Protein AF-A0A9Y2IP89-F1 (afdb_monomer_lite)

Secondary structure (DSSP, 8-state):
-----PPPHHHHHHHHTT-HHHHHH--EEEEEEE---HHHHHTT-TTTTEEEEEEEETTTTEEEEESTTSTTEEEEEEPPPTT-SS-EEEEEESPSS---S--------HHHHHHHHHHHHHHHHHHSTTGGGGSTT-EEEEE---SSS--EEEEEE--TTS--S-SEEEEEE-TT--EEEEEE--GGGTT--EEEEEEEEEEETTEEEEEEEEEEEEETTEE-SSS----HHHHHHHHHHHHTS-----PPPHHHHHHHHHHTT--HHHHHHHHHHHHHHHTTTT-----HHHHHHSSPPPPHHHHHHHTGGGGSS--TT-----

Radius of gyration: 22.23 Å; chains: 1; bounding box: 66×44×72 Å

Organism: NCBI:txid715471

Structure (mmCIF, N/CA/C/O backbone):
data_AF-A0A9Y2IP89-F1
#
_entry.id   AF-A0A9Y2IP89-F1
#
loop_
_atom_site.group_PDB
_atom_site.id
_atom_site.type_symbol
_atom_site.label_atom_id
_atom_site.label_alt_id
_atom_site.label_comp_id
_atom_site.label_asym_id
_atom_site.label_entity_id
_atom_site.label_seq_id
_atom_site.pdbx_PDB_ins_code
_atom_site.Cartn_x
_atom_site.Cartn_y
_atom_site.Cartn_z
_atom_site.occupancy
_atom_site.B_iso_or_equiv
_atom_site.auth_seq_id
_atom_site.auth_comp_id
_atom_site.auth_asym_id
_atom_site.auth_atom_id
_atom_site.pdbx_PDB_model_num
ATOM 1 N N . MET A 1 1 ? -34.567 0.908 -22.901 1.00 32.06 1 MET A N 1
ATOM 2 C CA . MET A 1 1 ? -33.136 1.098 -23.205 1.00 32.06 1 MET A CA 1
ATOM 3 C C . MET A 1 1 ? -32.461 1.404 -21.882 1.00 32.06 1 MET A C 1
ATOM 5 O O . MET A 1 1 ? -32.680 2.481 -21.352 1.00 32.06 1 MET A O 1
ATOM 9 N N . ASN A 1 2 ? -31.820 0.395 -21.285 1.00 34.00 2 ASN A N 1
ATOM 10 C CA . ASN A 1 2 ? -31.090 0.523 -20.023 1.00 34.00 2 ASN A CA 1
ATOM 11 C C . ASN A 1 2 ? -29.740 1.154 -20.347 1.00 34.00 2 ASN A C 1
ATOM 13 O O . ASN A 1 2 ? -28.906 0.510 -20.981 1.00 34.00 2 ASN A O 1
ATOM 17 N N . ASP A 1 3 ? -29.569 2.408 -19.955 1.00 35.56 3 ASP A N 1
ATOM 18 C CA . ASP A 1 3 ? -28.278 3.076 -19.973 1.00 35.56 3 ASP A CA 1
ATOM 19 C C . ASP A 1 3 ? -27.415 2.403 -18.897 1.00 35.56 3 ASP A C 1
ATOM 21 O O . ASP A 1 3 ? -27.771 2.392 -17.715 1.00 35.56 3 ASP A O 1
ATOM 25 N N . GLY A 1 4 ? -26.366 1.699 -19.321 1.00 37.66 4 GLY A N 1
ATOM 26 C CA . GLY A 1 4 ? -25.511 0.918 -18.437 1.00 37.66 4 GLY A CA 1
ATOM 27 C C . GLY A 1 4 ? -24.802 1.839 -17.454 1.00 37.66 4 GLY A C 1
ATOM 28 O O . GLY A 1 4 ? -23.822 2.485 -17.818 1.00 37.66 4 GLY A O 1
ATOM 29 N N . GLN A 1 5 ? -25.280 1.896 -16.207 1.00 41.81 5 GLN A N 1
ATOM 30 C CA . GLN A 1 5 ? -24.538 2.513 -15.111 1.00 41.81 5 GLN A CA 1
ATOM 31 C C . GLN A 1 5 ? -23.153 1.864 -15.060 1.00 41.81 5 GLN A C 1
ATOM 33 O O . GLN A 1 5 ? -23.020 0.697 -14.695 1.00 41.81 5 GLN A O 1
ATOM 38 N N . ARG A 1 6 ? -22.116 2.618 -15.440 1.00 50.56 6 ARG A N 1
ATOM 39 C CA . ARG A 1 6 ? -20.735 2.277 -15.099 1.00 50.56 6 ARG A CA 1
ATOM 40 C C . ARG A 1 6 ? -20.692 2.032 -13.592 1.00 50.56 6 ARG A C 1
ATOM 42 O O . ARG A 1 6 ? -20.974 2.946 -12.821 1.00 50.56 6 ARG A O 1
ATOM 49 N N . THR A 1 7 ? -20.351 0.814 -13.188 1.00 66.00 7 THR A N 1
ATOM 50 C CA . THR A 1 7 ? -20.042 0.482 -11.796 1.00 66.00 7 THR A CA 1
ATOM 51 C C . THR A 1 7 ? -18.984 1.468 -11.292 1.00 66.00 7 THR A C 1
ATOM 53 O O . THR A 1 7 ? -17.916 1.604 -11.904 1.00 66.00 7 THR A O 1
ATOM 56 N N . GLY A 1 8 ? -19.297 2.214 -10.227 1.00 89.62 8 GLY A N 1
ATOM 57 C CA . GLY A 1 8 ? -18.385 3.217 -9.672 1.00 89.62 8 GLY A CA 1
ATOM 58 C C . GLY A 1 8 ? -17.068 2.574 -9.231 1.00 89.62 8 GLY A C 1
ATOM 59 O O . GLY A 1 8 ? -17.043 1.392 -8.883 1.00 89.62 8 GLY A O 1
ATOM 60 N N . LEU A 1 9 ? -15.956 3.320 -9.241 1.00 94.38 9 LEU A N 1
ATOM 61 C CA . LEU A 1 9 ? -14.641 2.758 -8.897 1.00 94.38 9 LEU A CA 1
ATOM 62 C C . LEU A 1 9 ? -14.627 2.040 -7.541 1.00 94.38 9 LEU A C 1
ATOM 64 O O . LEU A 1 9 ? -14.033 0.973 -7.420 1.00 94.38 9 LEU A O 1
ATOM 68 N N . LEU A 1 10 ? -15.302 2.591 -6.528 1.00 95.75 10 LEU A N 1
ATOM 69 C CA . LEU A 1 10 ? -15.382 1.956 -5.213 1.00 95.75 10 LEU A CA 1
ATOM 70 C C . LEU A 1 10 ? -16.065 0.579 -5.270 1.00 95.75 10 LEU A C 1
ATOM 72 O O . LEU A 1 10 ? -15.596 -0.349 -4.613 1.00 95.75 10 LEU A O 1
ATOM 76 N N . ASP A 1 11 ? -17.127 0.433 -6.061 1.00 95.56 11 ASP A N 1
ATOM 77 C CA . ASP A 1 11 ? -17.844 -0.836 -6.209 1.00 95.56 11 ASP A CA 1
ATOM 78 C C . ASP A 1 11 ? -16.966 -1.878 -6.916 1.00 95.56 11 ASP A C 1
ATOM 80 O O . ASP A 1 11 ? -16.809 -2.985 -6.400 1.00 95.56 11 ASP A O 1
ATOM 84 N N . LEU A 1 12 ? -16.280 -1.491 -8.002 1.00 95.56 12 LEU A N 1
ATOM 85 C CA . LEU A 1 12 ? -15.297 -2.346 -8.683 1.00 95.56 12 LEU A CA 1
ATOM 86 C C . LEU A 1 12 ? -14.205 -2.830 -7.716 1.00 95.56 12 LEU A C 1
ATOM 88 O O . LEU A 1 12 ? -13.860 -4.013 -7.673 1.00 95.56 12 LEU A O 1
ATOM 92 N N . VAL A 1 13 ? -13.651 -1.912 -6.923 1.00 96.69 13 VAL A N 1
ATOM 93 C CA . VAL A 1 13 ? -12.596 -2.215 -5.950 1.00 96.69 13 VAL A CA 1
ATOM 94 C C . VAL A 1 13 ? -13.114 -3.160 -4.863 1.00 96.69 13 VAL A C 1
ATOM 96 O O . VAL A 1 13 ? -12.426 -4.122 -4.512 1.00 96.69 13 VAL A O 1
ATOM 99 N N . LEU A 1 14 ? -14.323 -2.929 -4.341 1.00 96.88 14 LEU A N 1
ATOM 100 C CA . LEU A 1 14 ? -14.949 -3.795 -3.340 1.00 96.88 14 LEU A CA 1
ATOM 101 C C . LEU A 1 14 ? -15.174 -5.207 -3.876 1.00 96.88 14 LEU A C 1
ATOM 103 O O . LEU A 1 14 ? -14.829 -6.163 -3.183 1.00 96.88 14 LEU A O 1
ATOM 107 N N . GLU A 1 15 ? -15.727 -5.343 -5.082 1.00 96.88 15 GLU A N 1
ATOM 108 C CA . GLU A 1 15 ? -15.957 -6.632 -5.746 1.00 96.88 15 GLU A CA 1
ATOM 109 C C . GLU A 1 15 ? -14.649 -7.402 -5.937 1.00 96.88 15 GLU A C 1
ATOM 111 O O . GLU A 1 15 ? -14.534 -8.549 -5.499 1.00 96.88 15 GLU A O 1
ATOM 116 N N . THR A 1 16 ? -13.627 -6.732 -6.473 1.00 96.75 16 THR A N 1
ATOM 117 C CA . THR A 1 16 ? -12.284 -7.293 -6.691 1.00 96.75 16 THR A CA 1
ATOM 118 C C . THR A 1 16 ? -11.664 -7.826 -5.398 1.00 96.75 16 THR A C 1
ATOM 120 O O . THR A 1 16 ? -11.009 -8.868 -5.390 1.00 96.75 16 THR A O 1
ATOM 123 N N . HIS A 1 17 ? -11.900 -7.145 -4.274 1.00 97.25 17 HIS A N 1
ATOM 124 C CA . HIS A 1 17 ? -11.344 -7.511 -2.970 1.00 97.25 17 HIS A CA 1
ATOM 125 C C . HIS A 1 17 ? -12.261 -8.423 -2.138 1.00 97.25 17 HIS A C 1
ATOM 127 O O . HIS A 1 17 ? -12.117 -8.495 -0.915 1.00 97.25 17 HIS A O 1
ATOM 133 N N . GLY A 1 18 ? -13.183 -9.142 -2.783 1.00 95.56 18 GLY A N 1
ATOM 134 C CA . GLY A 1 18 ? -14.005 -10.188 -2.164 1.00 95.56 18 GLY A CA 1
ATOM 135 C C . GLY A 1 18 ? -15.449 -9.789 -1.851 1.00 95.56 18 GLY A C 1
ATOM 136 O O . GLY A 1 18 ? -16.214 -10.622 -1.359 1.00 95.56 18 GLY A O 1
ATOM 137 N N . GLY A 1 19 ? -15.835 -8.549 -2.151 1.00 96.12 19 GLY A N 1
ATOM 138 C CA . GLY A 1 19 ? -17.199 -8.041 -2.042 1.00 96.12 19 GLY A CA 1
ATOM 139 C C . GLY A 1 19 ? -17.612 -7.621 -0.628 1.00 96.12 19 GLY A C 1
ATOM 140 O O . GLY A 1 19 ? -17.137 -8.133 0.391 1.00 96.12 19 GLY A O 1
ATOM 141 N N . ARG A 1 20 ? -18.562 -6.682 -0.555 1.00 94.12 20 ARG A N 1
ATOM 142 C CA . ARG A 1 20 ? -19.029 -6.083 0.709 1.00 94.12 20 ARG A CA 1
ATOM 143 C C . ARG A 1 20 ? -19.634 -7.101 1.677 1.00 94.12 20 ARG A C 1
ATOM 145 O O . ARG A 1 20 ? -19.427 -7.006 2.884 1.00 94.12 20 ARG A O 1
ATOM 152 N N . GLU A 1 21 ? -20.369 -8.078 1.151 1.00 94.56 21 GLU A N 1
ATOM 153 C CA . GLU A 1 21 ? -21.025 -9.112 1.954 1.00 94.56 21 GLU A CA 1
ATOM 154 C C . GLU A 1 21 ? -20.017 -10.025 2.663 1.00 94.56 21 GLU A C 1
ATOM 156 O O . GLU A 1 21 ? -20.209 -10.400 3.819 1.00 94.56 21 GLU A O 1
ATOM 161 N N . ARG A 1 22 ? -18.909 -10.372 2.002 1.00 96.00 22 ARG A N 1
ATOM 162 C CA . ARG A 1 22 ? -17.865 -11.183 2.632 1.00 96.00 22 ARG A CA 1
ATOM 163 C C . ARG A 1 22 ? -17.177 -10.391 3.733 1.00 96.00 22 ARG A C 1
ATOM 165 O O . ARG A 1 22 ? -17.051 -10.892 4.848 1.00 96.00 22 ARG A O 1
ATOM 172 N N . TRP A 1 23 ? -16.802 -9.145 3.450 1.00 96.25 23 TRP A N 1
ATOM 173 C CA . TRP A 1 23 ? -16.187 -8.260 4.436 1.00 96.25 23 TRP A CA 1
ATOM 174 C C . TRP A 1 23 ? -17.060 -8.034 5.675 1.00 96.25 23 TRP A C 1
ATOM 176 O O . TRP A 1 23 ? -16.533 -8.027 6.786 1.00 96.25 23 TRP A O 1
ATOM 186 N N . SER A 1 24 ? -18.384 -7.923 5.523 1.00 94.00 24 SER A N 1
ATOM 187 C CA . SER A 1 24 ? -19.297 -7.736 6.662 1.00 94.00 24 SER A CA 1
ATOM 188 C C . SER A 1 24 ? -19.379 -8.953 7.597 1.00 94.00 24 SER A C 1
ATOM 190 O O . SER A 1 24 ? -19.780 -8.815 8.751 1.00 94.00 24 SER A O 1
ATOM 192 N N . ARG A 1 25 ? -18.983 -10.142 7.123 1.00 95.56 25 ARG A N 1
ATOM 193 C CA . ARG A 1 25 ? -18.951 -11.391 7.904 1.00 95.56 25 ARG A CA 1
ATOM 194 C C . ARG A 1 25 ? -17.585 -11.660 8.545 1.00 95.56 25 ARG A C 1
ATOM 196 O O . ARG A 1 25 ? -17.489 -12.479 9.463 1.00 95.56 25 ARG A O 1
ATOM 203 N N . VAL A 1 26 ? -16.524 -11.012 8.066 1.00 96.62 26 VAL A N 1
ATOM 204 C CA . VAL A 1 26 ? -15.151 -11.239 8.535 1.00 96.62 26 VAL A CA 1
ATOM 205 C C . VAL A 1 26 ? -14.928 -10.476 9.831 1.00 96.62 26 VAL A C 1
ATOM 207 O O . VAL A 1 26 ? -14.982 -9.256 9.871 1.00 96.62 26 VAL A O 1
ATOM 210 N N . ARG A 1 27 ? -14.631 -11.203 10.911 1.00 96.38 27 ARG A N 1
ATOM 211 C CA . ARG A 1 27 ? -14.397 -10.594 12.230 1.00 96.38 27 ARG A CA 1
ATOM 212 C C . ARG A 1 27 ? -12.968 -10.104 12.405 1.00 96.38 27 ARG A C 1
ATOM 214 O O . ARG A 1 27 ? -12.756 -9.024 12.954 1.00 96.38 27 ARG A O 1
ATOM 221 N N . THR A 1 28 ? -12.000 -10.907 11.975 1.00 97.06 28 THR A N 1
ATOM 222 C CA . THR A 1 28 ? -10.576 -10.639 12.170 1.00 97.06 28 THR A CA 1
ATOM 223 C C . THR A 1 28 ? -9.758 -11.035 10.951 1.00 97.06 28 THR A C 1
ATOM 225 O O . THR A 1 28 ? -10.094 -11.989 10.251 1.00 97.06 28 THR A O 1
ATOM 228 N N . VAL A 1 29 ? -8.657 -10.318 10.733 1.00 96.94 29 VAL A N 1
ATOM 229 C CA . VAL A 1 29 ? -7.614 -10.678 9.763 1.00 96.94 29 VAL A CA 1
ATOM 230 C C . VAL A 1 29 ? -6.318 -10.898 10.534 1.00 96.94 29 VAL A C 1
ATOM 232 O O . VAL A 1 29 ? -5.976 -10.110 11.418 1.00 96.94 29 VAL A O 1
ATOM 235 N N . ARG A 1 30 ? -5.619 -11.994 10.229 1.00 95.94 30 ARG A N 1
ATOM 236 C CA . ARG A 1 30 ? -4.323 -12.342 10.819 1.00 95.94 30 ARG A CA 1
ATOM 237 C C . ARG A 1 30 ? -3.253 -12.262 9.748 1.00 95.94 30 ARG A C 1
ATOM 239 O O . ARG A 1 30 ? -3.474 -12.751 8.644 1.00 95.94 30 ARG A O 1
ATOM 246 N N . ALA A 1 31 ? -2.120 -11.669 10.087 1.00 94.00 31 ALA A N 1
ATOM 247 C CA . ALA A 1 31 ? -0.997 -11.521 9.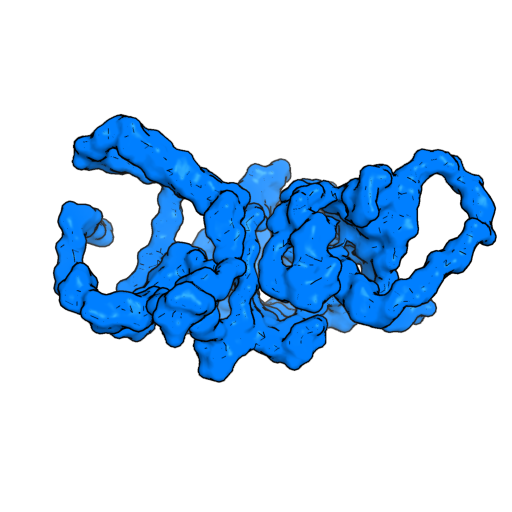179 1.00 94.00 31 ALA A CA 1
ATOM 248 C C . ALA A 1 31 ? 0.321 -11.703 9.931 1.00 94.00 31 ALA A C 1
ATOM 250 O O . ALA A 1 31 ? 0.426 -11.335 11.103 1.00 94.00 31 ALA A O 1
ATOM 251 N N . HIS A 1 32 ? 1.314 -12.230 9.223 1.00 92.25 32 HIS A N 1
ATOM 252 C CA . HIS A 1 32 ? 2.704 -12.197 9.649 1.00 92.25 32 HIS A CA 1
ATOM 253 C C . HIS A 1 32 ? 3.378 -10.988 8.998 1.00 92.25 32 HIS A C 1
ATOM 255 O O . HIS A 1 32 ? 3.305 -10.820 7.781 1.00 92.25 32 HIS A O 1
ATOM 261 N N . LEU A 1 33 ? 3.982 -10.119 9.803 1.00 89.00 33 LEU A N 1
ATOM 262 C CA . LEU A 1 33 ? 4.528 -8.844 9.357 1.00 89.00 33 LEU A CA 1
ATOM 263 C C . LEU A 1 33 ? 6.051 -8.846 9.410 1.00 89.00 33 LEU A C 1
ATOM 265 O O . LEU A 1 33 ? 6.643 -9.053 10.470 1.00 89.00 33 LEU A O 1
ATOM 269 N N . HIS A 1 34 ? 6.659 -8.469 8.290 1.00 87.19 34 HIS A N 1
ATOM 270 C CA . HIS A 1 34 ? 8.047 -8.040 8.224 1.00 87.19 34 HIS A CA 1
ATOM 271 C C . HIS A 1 34 ? 8.098 -6.582 7.750 1.00 87.19 34 HIS A C 1
ATOM 273 O O . HIS A 1 34 ? 7.874 -6.285 6.579 1.00 87.19 34 HIS A O 1
ATOM 279 N N . MET A 1 35 ? 8.336 -5.655 8.678 1.00 83.19 35 MET A N 1
ATOM 280 C CA . MET A 1 35 ? 8.372 -4.217 8.416 1.00 83.19 35 MET A CA 1
ATOM 281 C C . MET A 1 35 ? 9.720 -3.644 8.839 1.00 83.19 35 MET A C 1
ATOM 283 O O . MET A 1 35 ? 10.091 -3.690 10.012 1.00 83.19 35 MET A O 1
ATOM 287 N N . VAL A 1 36 ? 10.426 -3.074 7.866 1.00 78.94 36 VAL A N 1
ATOM 288 C CA . VAL A 1 36 ? 11.769 -2.504 8.012 1.00 78.94 36 VAL A CA 1
ATOM 289 C C . VAL A 1 36 ? 11.861 -1.175 7.262 1.00 78.94 36 VAL A C 1
ATOM 291 O O . VAL A 1 36 ? 10.955 -0.807 6.515 1.00 78.94 36 VAL A O 1
ATOM 294 N N . GLY A 1 37 ? 12.943 -0.429 7.476 1.00 74.81 37 GLY A N 1
ATOM 295 C CA . GLY A 1 37 ? 13.245 0.776 6.707 1.00 74.81 37 GLY A CA 1
ATOM 296 C C . GLY A 1 37 ? 13.867 1.893 7.545 1.00 74.81 37 GLY A C 1
ATOM 297 O O . GLY A 1 37 ? 13.763 1.882 8.776 1.00 74.81 37 GLY A O 1
ATOM 298 N N . PRO A 1 38 ? 14.467 2.897 6.885 1.00 71.50 38 PRO A N 1
ATOM 299 C CA . PRO A 1 38 ? 15.259 3.937 7.541 1.00 71.50 38 PRO A CA 1
ATOM 300 C C . PRO A 1 38 ? 14.451 4.764 8.549 1.00 71.50 38 PRO A C 1
ATOM 302 O O . PRO A 1 38 ? 14.998 5.209 9.556 1.00 71.50 38 PRO A O 1
ATOM 305 N N . THR A 1 39 ? 13.140 4.926 8.339 1.00 73.12 39 THR A N 1
ATOM 306 C CA . THR A 1 39 ? 12.245 5.573 9.310 1.00 73.12 39 THR A CA 1
ATOM 307 C C . THR A 1 39 ? 12.222 4.826 10.645 1.00 73.12 39 THR A C 1
ATOM 309 O O . THR A 1 39 ? 12.284 5.451 11.700 1.00 73.12 39 THR A O 1
ATOM 312 N N . TRP A 1 40 ? 12.183 3.492 10.631 1.00 72.75 40 TRP A N 1
ATOM 313 C CA . TRP A 1 40 ? 12.173 2.679 11.851 1.00 72.75 40 TRP A CA 1
ATOM 314 C C . TRP A 1 40 ? 13.552 2.624 12.507 1.00 72.75 40 TRP A C 1
ATOM 316 O O . TRP A 1 40 ? 13.634 2.683 13.736 1.00 72.75 40 TRP A O 1
ATOM 326 N N . THR A 1 41 ? 14.623 2.596 11.710 1.00 72.94 41 THR A N 1
ATOM 327 C CA . THR A 1 41 ? 16.006 2.717 12.197 1.00 72.94 41 THR A CA 1
ATOM 328 C C . THR A 1 41 ? 16.223 4.054 12.906 1.00 72.94 41 THR A C 1
ATOM 330 O O . THR A 1 41 ? 16.672 4.070 14.051 1.00 72.94 41 THR A O 1
ATOM 333 N N . GLY A 1 42 ? 15.800 5.171 12.303 1.00 64.94 42 GLY A N 1
ATOM 334 C CA . GLY A 1 42 ? 15.888 6.506 12.908 1.00 64.94 42 GLY A CA 1
ATOM 335 C C . GLY A 1 42 ? 15.072 6.661 14.198 1.00 64.94 42 GLY A C 1
ATOM 336 O O . GLY A 1 42 ? 15.444 7.429 15.081 1.00 64.94 42 GLY A O 1
ATOM 337 N N . LEU A 1 43 ? 13.992 5.886 14.351 1.00 68.00 43 LEU A N 1
ATOM 338 C CA . LEU A 1 43 ? 13.180 5.830 15.573 1.00 68.00 43 LEU A CA 1
ATOM 339 C C . LEU A 1 43 ? 13.710 4.821 16.613 1.00 68.00 43 LEU A C 1
ATOM 341 O O . LEU A 1 43 ? 13.093 4.655 17.669 1.00 68.00 43 LEU A O 1
ATOM 345 N N . GLY A 1 44 ? 14.820 4.129 16.332 1.00 67.69 44 GLY A N 1
ATOM 346 C CA . GLY A 1 44 ? 15.398 3.104 17.207 1.00 67.69 44 GLY A CA 1
ATOM 347 C C . GLY A 1 44 ? 14.504 1.869 17.372 1.00 67.69 44 GLY A C 1
ATOM 348 O O . GLY A 1 44 ? 14.474 1.270 18.445 1.00 67.69 44 GLY A O 1
ATOM 349 N N . GLN A 1 45 ? 13.711 1.529 16.351 1.00 70.88 45 GLN A N 1
ATOM 350 C CA . GLN A 1 45 ? 12.732 0.428 16.340 1.00 70.88 45 GLN A CA 1
ATOM 351 C C . GLN A 1 45 ? 12.988 -0.579 15.206 1.00 70.88 45 GLN A C 1
ATOM 353 O O . GLN A 1 45 ? 12.092 -1.329 14.830 1.00 70.88 45 GLN A O 1
ATOM 358 N N . GLU A 1 46 ? 14.206 -0.610 14.668 1.00 66.38 46 GLU A N 1
ATOM 359 C CA . GLU A 1 46 ? 14.591 -1.392 13.483 1.00 66.38 46 GLU A CA 1
ATOM 360 C C . GLU A 1 46 ? 14.220 -2.882 13.558 1.00 66.38 46 GLU A C 1
ATOM 362 O O . GLU A 1 46 ? 13.807 -3.467 12.564 1.00 66.38 46 GLU A O 1
ATOM 367 N N . LYS A 1 47 ? 14.304 -3.491 14.747 1.00 74.56 47 LYS A N 1
ATOM 368 C CA . LYS A 1 47 ? 14.000 -4.919 14.957 1.00 74.56 47 LYS A CA 1
ATOM 369 C C . LYS A 1 47 ? 12.607 -5.181 15.523 1.00 74.56 47 LYS A C 1
ATOM 371 O O . LYS A 1 47 ? 12.225 -6.330 15.704 1.00 74.56 47 LYS A O 1
ATOM 376 N N . THR A 1 48 ? 11.850 -4.133 15.837 1.00 74.06 48 THR A N 1
ATOM 377 C CA . THR A 1 48 ? 10.578 -4.257 16.560 1.00 74.06 48 THR A CA 1
ATOM 378 C C . THR A 1 48 ? 9.491 -4.940 15.726 1.00 74.06 48 THR A C 1
ATOM 380 O O . THR A 1 48 ? 8.627 -5.605 16.291 1.00 74.06 48 THR A O 1
ATOM 383 N N . PHE A 1 49 ? 9.528 -4.777 14.401 1.00 77.12 49 PHE A N 1
ATOM 384 C CA . PHE A 1 49 ? 8.522 -5.305 13.473 1.00 77.12 49 PHE A CA 1
ATOM 385 C C . PHE A 1 49 ? 9.127 -6.232 12.402 1.00 77.12 49 PHE A C 1
ATOM 387 O O . PHE A 1 49 ? 8.478 -6.523 11.399 1.00 77.12 49 PHE A O 1
ATOM 394 N N . ALA A 1 50 ? 10.356 -6.712 12.610 1.00 74.69 50 ALA A N 1
ATOM 395 C CA . ALA A 1 50 ? 11.070 -7.600 11.693 1.00 74.69 50 ALA A CA 1
ATOM 396 C C . ALA A 1 50 ? 10.681 -9.079 11.919 1.00 74.69 50 ALA A C 1
ATOM 398 O O . ALA A 1 50 ? 11.532 -9.905 12.239 1.00 74.69 50 ALA A O 1
ATOM 399 N N . GLY A 1 51 ? 9.384 -9.393 11.807 1.00 81.00 51 GLY A N 1
ATOM 400 C CA . GLY A 1 51 ? 8.830 -10.734 12.046 1.00 81.00 51 GLY A CA 1
ATOM 401 C C . GLY A 1 51 ? 7.912 -10.779 13.265 1.00 81.00 51 GLY A C 1
ATOM 402 O O . GLY A 1 51 ? 8.270 -11.330 14.303 1.00 81.00 51 GLY A O 1
ATOM 403 N N . VAL A 1 52 ? 6.731 -10.169 13.154 1.00 85.38 52 VAL A N 1
ATOM 404 C CA . VAL A 1 52 ? 5.726 -10.126 14.225 1.00 85.38 52 VAL A CA 1
ATOM 405 C C . VAL A 1 52 ? 4.366 -10.573 13.704 1.00 85.38 52 VAL A C 1
ATOM 407 O O . VAL A 1 52 ? 3.923 -10.135 12.644 1.00 85.38 52 VAL A O 1
ATOM 410 N N . ASP A 1 53 ? 3.670 -11.413 14.463 1.00 90.50 53 ASP A N 1
ATOM 411 C CA . ASP A 1 53 ? 2.290 -11.765 14.142 1.00 90.50 53 ASP A CA 1
ATOM 412 C C . ASP A 1 53 ? 1.340 -10.679 14.625 1.00 90.50 53 ASP A C 1
ATOM 414 O O . ASP A 1 53 ? 1.450 -10.176 15.748 1.00 90.50 53 ASP A O 1
ATOM 418 N N . LEU A 1 54 ? 0.356 -10.339 13.801 1.00 93.12 54 LEU A N 1
ATOM 419 C CA . LEU A 1 54 ? -0.672 -9.385 14.177 1.00 93.12 54 LEU A CA 1
ATOM 420 C C . LEU A 1 54 ? -2.073 -9.847 13.798 1.00 93.12 54 LEU A C 1
ATOM 422 O O . LEU A 1 54 ? -2.294 -10.583 12.840 1.00 93.12 54 LEU A O 1
ATOM 426 N N . THR A 1 55 ? -3.041 -9.402 14.591 1.00 95.94 55 THR A N 1
ATOM 427 C CA . THR A 1 55 ? -4.470 -9.589 14.351 1.00 95.94 55 THR A CA 1
ATOM 428 C C . THR A 1 55 ? -5.155 -8.233 14.353 1.00 95.94 55 THR A C 1
ATOM 430 O O . THR A 1 55 ? -5.002 -7.475 15.311 1.00 95.94 55 THR A O 1
ATOM 433 N N . VAL A 1 56 ? -5.933 -7.939 13.315 1.00 96.44 56 VAL A N 1
ATOM 434 C CA . VAL A 1 56 ? -6.805 -6.759 13.262 1.00 96.44 56 VAL A CA 1
ATOM 435 C C . VAL A 1 56 ? -8.262 -7.177 13.410 1.00 96.44 56 VAL A C 1
ATOM 437 O O . VAL A 1 56 ? -8.670 -8.202 12.863 1.00 96.44 56 VAL A O 1
ATOM 440 N N . ASP A 1 57 ? -9.047 -6.385 14.138 1.00 96.31 57 ASP A N 1
ATOM 441 C CA . ASP A 1 57 ? -10.503 -6.539 14.188 1.00 96.31 57 ASP A CA 1
ATOM 442 C C . ASP A 1 57 ? -11.117 -5.726 13.036 1.00 96.31 57 ASP A C 1
ATOM 444 O O . ASP A 1 57 ? -10.885 -4.527 12.934 1.00 96.31 57 ASP A O 1
ATOM 448 N N . VAL A 1 58 ? -11.910 -6.331 12.151 1.00 95.44 58 VAL A N 1
ATOM 449 C CA . VAL A 1 58 ? -12.386 -5.635 10.932 1.00 95.44 58 VAL A CA 1
ATOM 450 C C . VAL A 1 58 ? -13.395 -4.530 11.255 1.00 95.44 58 VAL A C 1
ATOM 452 O O . VAL A 1 58 ? -13.351 -3.448 10.678 1.00 95.44 58 VAL A O 1
ATOM 455 N N . HIS A 1 59 ? -14.290 -4.766 12.216 1.00 93.06 59 HIS A N 1
ATOM 456 C CA . HIS A 1 59 ? -15.382 -3.836 12.546 1.00 93.06 59 HIS A CA 1
ATOM 457 C C . HIS A 1 59 ? -15.046 -2.838 13.659 1.00 93.06 59 HIS A C 1
ATOM 459 O O . HIS A 1 59 ? -15.889 -2.034 14.054 1.00 93.06 59 HIS A O 1
ATOM 465 N N . ARG A 1 60 ? -13.829 -2.890 14.202 1.00 91.75 60 ARG A N 1
ATOM 466 C CA . ARG A 1 60 ? -13.370 -1.975 15.244 1.00 91.75 60 ARG A CA 1
ATOM 467 C C . ARG A 1 60 ? -11.911 -1.668 14.998 1.00 91.75 60 ARG A C 1
ATOM 469 O O . ARG A 1 60 ? -11.129 -2.595 14.882 1.00 91.75 60 ARG A O 1
ATOM 476 N N . GLN A 1 61 ? -11.534 -0.393 15.001 1.00 91.31 61 GLN A N 1
ATOM 477 C CA . GLN A 1 61 ? -10.139 -0.006 14.832 1.00 91.31 61 GLN A CA 1
ATOM 478 C C . GLN A 1 61 ? -9.281 -0.510 16.004 1.00 91.31 61 GLN A C 1
ATOM 480 O O . GLN A 1 61 ? -9.140 0.141 17.036 1.00 91.31 61 GLN A O 1
ATOM 485 N N . ARG A 1 62 ? -8.773 -1.735 15.873 1.00 93.06 62 ARG A N 1
ATOM 486 C CA . ARG A 1 62 ? -8.007 -2.447 16.888 1.00 93.06 62 ARG A CA 1
ATOM 487 C C . ARG A 1 62 ? -7.022 -3.389 16.215 1.00 93.06 62 ARG A C 1
ATOM 489 O O . ARG A 1 62 ? -7.408 -4.191 15.369 1.00 93.06 62 ARG A O 1
ATOM 496 N N . THR A 1 63 ? -5.774 -3.310 16.661 1.00 92.81 63 THR A N 1
ATOM 497 C CA . THR A 1 63 ? -4.668 -4.152 16.190 1.00 92.81 63 THR A CA 1
ATOM 498 C C . THR A 1 63 ? -3.974 -4.765 17.393 1.00 92.81 63 THR A C 1
ATOM 500 O O . THR A 1 63 ? -3.696 -4.071 18.370 1.00 92.81 63 THR A O 1
ATOM 503 N N . VAL A 1 64 ? -3.697 -6.061 17.335 1.00 90.81 64 VAL A N 1
ATOM 504 C CA . VAL A 1 64 ? -2.987 -6.808 18.373 1.00 90.81 64 VAL A CA 1
ATOM 505 C C . VAL A 1 64 ? -1.740 -7.414 17.760 1.00 90.81 64 VAL A C 1
ATOM 507 O O . VAL A 1 64 ? -1.858 -8.280 16.903 1.00 90.81 64 VAL A O 1
ATOM 510 N N . PHE A 1 65 ? -0.570 -6.994 18.221 1.00 88.50 65 PHE A N 1
ATOM 511 C CA . PHE A 1 65 ? 0.714 -7.613 17.912 1.00 88.50 65 PHE A CA 1
ATOM 512 C C . PHE A 1 65 ? 1.018 -8.696 18.957 1.00 88.50 65 PHE A C 1
ATOM 514 O O . PHE A 1 65 ? 0.859 -8.444 20.155 1.00 88.50 65 PHE A O 1
ATOM 521 N N . THR A 1 66 ? 1.441 -9.878 18.517 1.00 84.12 66 THR A N 1
ATOM 522 C CA . THR A 1 66 ? 1.834 -11.026 19.356 1.00 84.12 66 THR A CA 1
ATOM 523 C C . THR A 1 66 ? 3.349 -11.181 19.336 1.00 84.12 66 THR A C 1
ATOM 525 O O . THR A 1 66 ? 3.975 -10.855 18.336 1.00 84.12 66 THR A O 1
ATOM 528 N N . ASP A 1 67 ? 3.937 -11.619 20.451 1.00 75.50 67 ASP A N 1
ATOM 529 C CA . ASP A 1 67 ? 5.393 -11.649 20.671 1.00 75.50 67 ASP A CA 1
ATOM 530 C C . ASP A 1 67 ? 6.067 -10.285 20.443 1.00 75.50 67 ASP A C 1
ATOM 532 O O . ASP A 1 67 ? 7.233 -10.145 20.069 1.00 75.50 67 ASP A O 1
ATOM 536 N N . TYR A 1 68 ? 5.297 -9.235 20.720 1.00 69.69 68 TYR A N 1
ATOM 537 C CA . TYR A 1 68 ? 5.674 -7.856 20.502 1.00 69.69 68 TYR A CA 1
ATOM 538 C C . TYR A 1 68 ? 6.593 -7.366 21.620 1.00 69.69 68 TYR A C 1
ATOM 540 O O . TYR A 1 68 ? 6.182 -7.309 22.776 1.00 69.69 68 TYR A O 1
ATOM 548 N N . THR A 1 69 ? 7.814 -6.933 21.288 1.00 69.38 69 THR A N 1
ATOM 549 C CA . THR A 1 69 ? 8.866 -6.513 22.248 1.00 69.38 69 THR A CA 1
ATOM 550 C C . THR A 1 69 ? 9.359 -7.615 23.198 1.00 69.38 69 THR A C 1
ATOM 552 O O . THR A 1 69 ? 10.055 -7.329 24.171 1.00 69.38 69 THR A O 1
ATOM 555 N N . GLY A 1 70 ? 9.037 -8.876 22.903 1.00 66.12 70 GLY A N 1
ATOM 556 C CA . GLY A 1 70 ? 9.467 -10.055 23.652 1.00 66.12 70 GLY A CA 1
ATOM 557 C C . GLY A 1 70 ? 8.441 -11.184 23.563 1.00 66.12 70 GLY A C 1
ATOM 558 O O . GLY A 1 70 ? 7.266 -10.939 23.297 1.00 66.12 70 GLY A O 1
ATOM 559 N N . ARG A 1 71 ? 8.880 -12.423 23.813 1.00 70.75 71 ARG A N 1
ATOM 560 C CA . ARG A 1 71 ? 7.983 -13.588 23.840 1.00 70.75 71 ARG A CA 1
ATOM 561 C C . ARG A 1 71 ? 6.856 -13.391 24.853 1.00 70.75 71 ARG A C 1
ATOM 563 O O . ARG A 1 71 ? 7.084 -12.863 25.940 1.00 70.75 71 ARG A O 1
ATOM 570 N N . GLU A 1 72 ? 5.655 -13.821 24.480 1.00 72.44 72 GLU A N 1
ATOM 571 C CA . GLU A 1 72 ? 4.419 -13.747 25.271 1.00 72.44 72 GLU A CA 1
ATOM 572 C C . GLU A 1 72 ? 3.925 -12.325 25.586 1.00 72.44 72 GLU A C 1
ATOM 574 O O . GLU A 1 72 ? 2.917 -12.151 26.283 1.00 72.44 72 GLU A O 1
ATOM 579 N N . LEU A 1 73 ? 4.589 -11.290 25.066 1.00 72.31 73 LEU A N 1
ATOM 580 C CA . LEU A 1 73 ? 4.138 -9.911 25.174 1.00 72.31 73 LEU A CA 1
ATOM 581 C C . LEU A 1 73 ? 3.207 -9.563 24.015 1.00 72.31 73 LEU A C 1
ATOM 583 O O . LEU A 1 73 ? 3.407 -9.959 22.867 1.00 72.31 73 LEU A O 1
ATOM 587 N N . ARG A 1 74 ? 2.158 -8.806 24.329 1.00 79.56 74 ARG A N 1
ATOM 588 C CA . ARG A 1 74 ? 1.171 -8.335 23.361 1.00 79.56 74 ARG A CA 1
ATOM 589 C C . ARG A 1 74 ? 1.124 -6.823 23.354 1.00 79.56 74 ARG A C 1
ATOM 591 O O . ARG A 1 74 ? 0.929 -6.222 24.408 1.00 79.56 74 ARG A O 1
ATOM 598 N N . GLY A 1 75 ? 1.244 -6.229 22.172 1.00 80.81 75 GLY A N 1
ATOM 599 C CA . GLY A 1 75 ? 0.981 -4.810 21.944 1.00 80.81 75 GLY A CA 1
ATOM 600 C C . GLY A 1 75 ? -0.431 -4.635 21.403 1.00 80.81 75 GLY A C 1
ATOM 601 O O . GLY A 1 75 ? -0.754 -5.192 20.359 1.00 80.81 75 GLY A O 1
ATOM 602 N N . VAL A 1 76 ? -1.285 -3.881 22.090 1.00 84.31 76 VAL A N 1
ATOM 603 C CA . VAL A 1 76 ? -2.662 -3.626 21.649 1.00 84.31 76 VAL A CA 1
ATOM 604 C C . VAL A 1 76 ? -2.812 -2.159 21.304 1.00 84.31 76 VAL A C 1
ATOM 606 O O . VAL A 1 76 ? -2.620 -1.298 22.156 1.00 84.31 76 VAL A O 1
ATOM 609 N N . TYR A 1 77 ? -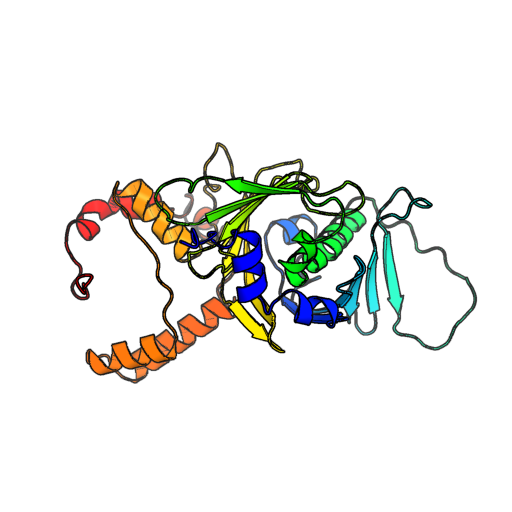3.193 -1.883 20.063 1.00 86.69 77 TYR A N 1
ATOM 610 C CA . TYR A 1 77 ? -3.577 -0.561 19.598 1.00 86.69 77 TYR A CA 1
ATOM 611 C C . TYR A 1 77 ? -5.102 -0.426 19.559 1.00 86.69 77 TYR A C 1
ATOM 613 O O . TYR A 1 77 ? -5.788 -1.283 19.000 1.00 86.69 77 TYR A O 1
ATOM 621 N N . THR A 1 78 ? -5.609 0.684 20.098 1.00 83.88 78 THR A N 1
ATOM 622 C CA . THR A 1 78 ? -6.972 1.193 19.876 1.00 83.88 78 THR A CA 1
ATOM 623 C C . THR A 1 78 ? -6.939 2.723 19.789 1.00 83.88 78 THR A C 1
ATOM 625 O O . THR A 1 78 ? -6.136 3.343 20.501 1.00 83.88 78 THR A O 1
ATOM 628 N N . PRO A 1 79 ? -7.801 3.364 18.976 1.00 80.44 79 PRO A N 1
ATOM 629 C CA . PRO A 1 79 ? -7.866 4.815 18.899 1.00 80.44 79 PRO A CA 1
ATOM 630 C C . PRO A 1 79 ? -8.304 5.420 20.236 1.00 80.44 79 PRO A C 1
ATOM 632 O O . PRO A 1 79 ? -8.914 4.763 21.086 1.00 80.44 79 PRO A O 1
ATOM 635 N N . ALA A 1 80 ? -7.982 6.698 20.408 1.00 67.00 80 ALA A N 1
ATOM 636 C CA . ALA A 1 80 ? -8.486 7.536 21.487 1.00 67.00 80 ALA A CA 1
ATOM 637 C C . ALA A 1 80 ? -10.026 7.508 21.506 1.00 67.00 80 ALA A C 1
ATOM 639 O O . ALA A 1 80 ? -10.664 7.940 20.550 1.00 67.00 80 ALA A O 1
ATOM 640 N N . GLY A 1 81 ? -10.637 6.988 22.574 1.00 58.91 81 GLY A N 1
ATOM 641 C CA . GLY A 1 81 ? -12.082 7.134 22.787 1.00 58.91 81 GLY A CA 1
ATOM 642 C C . GLY A 1 81 ? -12.428 8.539 23.289 1.00 58.91 81 GLY A C 1
ATOM 643 O O . GLY A 1 81 ? -11.561 9.241 23.794 1.00 58.91 81 GLY A O 1
ATOM 644 N N . SER A 1 82 ? -13.703 8.935 23.279 1.00 38.97 82 SER A N 1
ATOM 645 C CA . SER A 1 82 ? -14.149 10.252 23.788 1.00 38.97 82 SER A CA 1
ATOM 646 C C . SER A 1 82 ? -13.705 10.574 25.227 1.00 38.97 8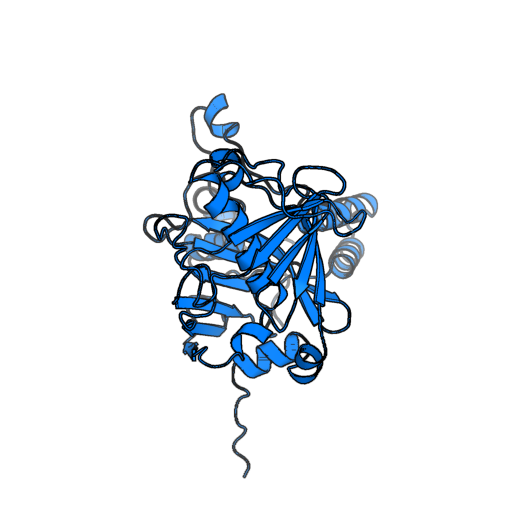2 SER A C 1
ATOM 648 O O . SER A 1 82 ? -13.632 11.739 25.609 1.00 38.97 82 SER A O 1
ATOM 650 N N . ARG A 1 83 ? -13.374 9.549 26.027 1.00 37.28 83 ARG A N 1
ATOM 651 C CA . ARG A 1 83 ? -12.868 9.672 27.405 1.00 37.28 83 ARG A CA 1
ATOM 652 C C . ARG A 1 83 ? -11.345 9.847 27.521 1.00 37.28 83 ARG A C 1
ATOM 654 O O . ARG A 1 83 ? -10.878 10.201 28.596 1.00 37.28 83 ARG A O 1
ATOM 661 N N . SER A 1 84 ? -10.568 9.605 26.462 1.00 39.78 84 SER A N 1
ATOM 662 C CA . SER A 1 84 ? -9.104 9.751 26.451 1.00 39.78 84 SER A CA 1
ATOM 663 C C . SER A 1 84 ? -8.661 10.465 25.181 1.00 39.78 84 SER A C 1
ATOM 665 O O . SER A 1 84 ? -8.854 9.945 24.093 1.00 39.78 84 SER A O 1
ATOM 667 N N . LYS A 1 85 ? -8.026 11.635 25.302 1.00 41.16 85 LYS A N 1
ATOM 668 C CA . LYS A 1 85 ? -7.587 12.446 24.149 1.00 41.16 85 LYS A CA 1
ATOM 669 C C . LYS A 1 85 ? -6.352 11.892 23.422 1.00 41.16 85 LYS A C 1
ATOM 671 O O . LYS A 1 85 ? -5.908 12.495 22.450 1.00 41.16 85 LYS A O 1
ATOM 676 N N . THR A 1 86 ? -5.780 10.778 23.876 1.00 46.06 86 THR A N 1
ATOM 677 C CA . THR A 1 86 ? -4.561 10.195 23.301 1.00 46.06 86 THR A CA 1
ATOM 678 C C . THR A 1 86 ? -4.769 8.741 22.874 1.00 46.06 86 THR A C 1
ATOM 680 O O . THR A 1 86 ? -5.280 7.933 23.661 1.00 46.06 86 THR A O 1
ATOM 683 N N . PRO A 1 87 ? -4.378 8.376 21.633 1.00 53.41 87 PRO A N 1
ATOM 684 C CA . PRO A 1 87 ? -4.380 6.985 21.206 1.00 53.41 87 PRO A CA 1
ATOM 685 C C . PRO A 1 87 ? -3.462 6.196 22.134 1.00 53.41 87 PRO A C 1
ATOM 687 O O . PRO A 1 87 ? -2.374 6.652 22.494 1.00 53.41 87 PRO A O 1
ATOM 690 N N . THR A 1 88 ? -3.936 5.037 22.576 1.00 56.94 88 THR A N 1
ATOM 691 C CA . THR A 1 88 ? -3.243 4.242 23.588 1.00 56.94 88 THR A CA 1
ATOM 692 C C . THR A 1 88 ? -2.754 2.957 22.946 1.00 56.94 88 THR A C 1
ATOM 694 O O . THR A 1 88 ? -3.538 2.215 22.355 1.00 56.94 88 THR A O 1
ATOM 697 N N . VAL A 1 89 ? -1.453 2.700 23.074 1.00 57.50 89 VAL A N 1
ATOM 698 C CA . VAL A 1 89 ? -0.896 1.360 22.902 1.00 57.50 89 VAL A CA 1
ATOM 699 C C . VAL A 1 89 ? -0.600 0.826 24.288 1.00 57.50 89 VAL A C 1
ATOM 701 O O . VAL A 1 89 ? 0.264 1.375 24.974 1.00 57.50 89 VAL A O 1
ATOM 704 N N . SER A 1 90 ? -1.335 -0.200 24.708 1.00 60.12 90 SER A N 1
ATOM 705 C CA . SER A 1 90 ? -1.035 -0.927 25.939 1.00 60.12 90 SER A CA 1
ATOM 706 C C . SER A 1 90 ? -0.208 -2.162 25.609 1.00 60.12 90 SER A C 1
ATOM 708 O O . SER A 1 90 ? -0.474 -2.860 24.627 1.00 60.12 90 SER A O 1
ATOM 710 N N . CYS A 1 91 ? 0.806 -2.430 26.428 1.00 51.28 91 CYS A N 1
ATOM 711 C CA . CYS A 1 91 ? 1.519 -3.696 26.392 1.00 51.28 91 CYS A CA 1
ATOM 712 C C . CYS A 1 91 ? 1.014 -4.565 27.546 1.00 51.28 91 CYS A C 1
ATOM 714 O O . CYS A 1 91 ? 0.803 -4.090 28.654 1.00 51.28 91 CYS A O 1
ATOM 716 N N . SER A 1 92 ? 0.774 -5.848 27.298 1.00 46.78 92 SER A N 1
ATOM 717 C CA . SER A 1 92 ? 0.363 -6.782 28.352 1.00 46.78 92 SER A CA 1
ATOM 718 C C . SER A 1 92 ? 0.962 -8.159 28.111 1.00 46.78 92 SER A C 1
ATOM 720 O O . SER A 1 92 ? 1.240 -8.528 26.971 1.00 46.78 92 SER A O 1
ATOM 722 N N . ARG A 1 93 ? 1.176 -8.928 29.181 1.00 34.91 93 ARG A N 1
ATOM 723 C CA . ARG A 1 93 ? 1.539 -10.345 29.068 1.00 34.91 93 ARG A CA 1
ATOM 724 C C . ARG A 1 93 ? 0.305 -11.164 28.692 1.00 34.91 93 ARG A C 1
ATOM 726 O O . ARG A 1 93 ? -0.775 -10.949 29.242 1.00 34.91 93 ARG A O 1
ATOM 733 N N . SER A 1 94 ? 0.476 -12.107 27.769 1.00 43.28 94 SER A N 1
ATOM 734 C CA . SER A 1 94 ? -0.487 -13.174 27.494 1.00 43.28 94 SER A CA 1
ATOM 735 C C . SER A 1 94 ? -0.846 -13.884 28.814 1.00 43.28 94 SER A C 1
ATOM 737 O O . SER A 1 94 ? 0.038 -14.290 29.556 1.00 43.28 94 SER A O 1
ATOM 739 N N . ALA A 1 95 ? -2.133 -13.927 29.159 1.00 45.03 95 ALA A N 1
ATOM 740 C CA . ALA A 1 95 ? -2.644 -14.113 30.520 1.00 45.03 95 ALA A CA 1
ATOM 741 C C . ALA A 1 95 ? -2.078 -15.300 31.334 1.00 45.03 95 ALA A C 1
ATOM 743 O O . ALA A 1 95 ? -2.131 -16.446 30.900 1.00 45.03 95 ALA A O 1
ATOM 744 N N . ALA A 1 96 ? -1.776 -15.029 32.608 1.00 30.19 96 ALA A N 1
ATOM 745 C CA . ALA A 1 96 ? -2.041 -15.947 33.715 1.00 30.19 96 ALA A CA 1
ATOM 746 C C . ALA A 1 96 ? -2.974 -15.238 34.720 1.00 30.19 96 ALA A C 1
ATOM 748 O O . ALA A 1 96 ? -2.485 -14.509 35.572 1.00 30.19 96 ALA A O 1
ATOM 749 N N . ARG A 1 97 ? -4.301 -15.452 34.588 1.00 28.66 97 ARG A N 1
ATOM 750 C CA . ARG A 1 97 ? -5.417 -15.003 35.472 1.00 28.66 97 ARG A CA 1
ATOM 751 C C . ARG A 1 97 ? -5.492 -13.490 35.821 1.00 28.66 97 ARG A C 1
ATOM 753 O O . ARG A 1 97 ? -4.508 -12.767 35.734 1.00 28.66 97 ARG A O 1
ATOM 760 N N . PRO A 1 98 ? -6.675 -12.957 36.192 1.00 34.34 98 PRO A N 1
ATOM 761 C CA . PRO A 1 98 ? -6.796 -11.548 36.550 1.00 34.34 98 PRO A CA 1
ATOM 762 C C . PRO A 1 98 ? -6.171 -11.329 37.933 1.00 34.34 98 PRO A C 1
ATOM 764 O O . PRO A 1 98 ? -6.801 -11.592 38.953 1.00 34.34 98 PRO A O 1
ATOM 767 N N . ALA A 1 99 ? -4.919 -10.877 37.973 1.00 28.55 99 ALA A N 1
ATOM 768 C CA . ALA A 1 99 ? -4.349 -10.286 39.175 1.00 28.55 99 ALA A CA 1
ATOM 769 C C . ALA A 1 99 ? -4.695 -8.788 39.215 1.00 28.55 99 ALA A C 1
ATOM 771 O O . ALA A 1 99 ? -4.712 -8.105 38.191 1.00 28.55 99 ALA A O 1
ATOM 772 N N . SER A 1 100 ? -5.023 -8.333 40.419 1.00 26.81 100 SER A N 1
ATOM 773 C CA . SER A 1 100 ? -5.423 -6.989 40.847 1.00 26.81 100 SER A CA 1
ATOM 774 C C . SER A 1 100 ? -4.592 -5.828 40.258 1.00 26.81 100 SER A C 1
ATOM 776 O O . SER A 1 100 ? -3.463 -6.019 39.803 1.00 26.81 100 SER A O 1
ATOM 778 N N . PRO A 1 101 ? -5.130 -4.588 40.260 1.00 38.19 101 PRO A N 1
ATOM 779 C CA . PRO A 1 101 ? -4.508 -3.456 39.586 1.00 38.19 101 PRO A CA 1
ATOM 780 C C . PRO A 1 101 ? -3.285 -2.973 40.369 1.00 38.19 101 PRO A C 1
ATOM 782 O O . PRO A 1 101 ? -3.385 -2.113 41.239 1.00 38.19 101 PRO A O 1
ATOM 785 N N . SER A 1 102 ? -2.103 -3.496 40.055 1.00 32.88 102 SER A N 1
ATOM 786 C CA . SER A 1 102 ? -0.860 -2.946 40.596 1.00 32.88 102 SER A CA 1
ATOM 787 C C . SER A 1 102 ? 0.295 -3.044 39.607 1.00 32.88 102 SER A C 1
ATOM 789 O O . SER A 1 102 ? 1.108 -3.962 39.650 1.00 32.88 102 SER A O 1
ATOM 791 N N . ARG A 1 103 ? 0.382 -2.044 38.731 1.00 28.61 103 ARG A N 1
ATOM 792 C CA . ARG A 1 103 ? 1.591 -1.238 38.489 1.00 28.61 103 ARG A CA 1
ATOM 793 C C . ARG A 1 103 ? 1.256 -0.213 37.415 1.00 28.61 103 ARG A C 1
ATOM 795 O O . ARG A 1 103 ? 0.919 -0.573 36.294 1.00 28.61 103 ARG A O 1
ATOM 802 N N . ARG A 1 104 ? 1.350 1.075 37.760 1.00 32.09 104 ARG A N 1
ATOM 803 C CA . ARG A 1 104 ? 1.442 2.139 36.756 1.00 32.09 104 ARG A CA 1
ATOM 804 C C . ARG A 1 104 ? 2.646 1.819 35.875 1.00 32.09 104 ARG A C 1
ATOM 806 O O . ARG A 1 104 ? 3.773 1.820 36.367 1.00 32.09 104 ARG A O 1
ATOM 813 N N . GLU A 1 105 ? 2.392 1.519 34.607 1.00 34.12 105 GLU A N 1
ATOM 814 C CA . GLU A 1 105 ? 3.437 1.446 33.595 1.00 34.12 105 GLU A CA 1
ATOM 815 C C . GLU A 1 105 ? 4.141 2.800 33.527 1.00 34.12 105 GLU A C 1
ATOM 817 O O . GLU A 1 105 ? 3.517 3.855 33.369 1.00 34.12 105 GLU A O 1
ATOM 822 N N . SER A 1 106 ? 5.455 2.756 33.716 1.00 29.30 106 SER A N 1
ATOM 823 C CA . SER A 1 106 ? 6.343 3.905 33.663 1.00 29.30 106 SER A CA 1
ATOM 824 C C . SER A 1 106 ? 6.124 4.674 32.364 1.00 29.30 106 SER A C 1
ATOM 826 O O . SER A 1 106 ? 6.090 4.092 31.280 1.00 29.30 106 SER A O 1
ATOM 828 N N . ALA A 1 107 ? 5.991 5.995 32.475 1.00 30.70 107 ALA A N 1
ATOM 829 C CA . ALA A 1 107 ? 5.884 6.902 31.346 1.00 30.70 107 ALA A CA 1
ATOM 830 C C . ALA A 1 107 ? 7.113 6.760 30.431 1.00 30.70 107 ALA A C 1
ATOM 832 O O . ALA A 1 107 ? 8.144 7.398 30.631 1.00 30.70 107 ALA A O 1
ATOM 833 N N . VAL A 1 108 ? 7.002 5.921 29.402 1.00 33.69 108 VAL A N 1
ATOM 834 C CA . VAL A 1 108 ? 7.986 5.847 28.322 1.00 33.69 108 VAL A CA 1
ATOM 835 C C . VAL A 1 108 ? 7.907 7.161 27.539 1.00 33.69 108 VAL A C 1
ATOM 837 O O . VAL A 1 108 ? 6.807 7.625 27.204 1.00 33.69 108 VAL A O 1
ATOM 840 N N . ARG A 1 109 ? 9.073 7.789 27.329 1.00 29.50 109 ARG A N 1
ATOM 841 C CA . ARG A 1 109 ? 9.276 9.108 26.698 1.00 29.50 109 ARG A CA 1
ATOM 842 C C . ARG A 1 109 ? 8.461 9.255 25.404 1.00 29.50 109 ARG A C 1
ATOM 844 O O . ARG A 1 109 ? 8.306 8.300 24.647 1.00 29.50 109 ARG A O 1
ATOM 851 N N . GLY A 1 110 ? 7.934 10.459 25.169 1.00 27.25 110 GLY A N 1
ATOM 852 C CA . GLY A 1 110 ? 6.868 10.756 24.200 1.00 27.25 110 GLY A CA 1
ATOM 853 C C . GLY A 1 110 ? 7.092 10.329 22.741 1.00 27.25 110 GLY A C 1
ATOM 854 O O . GLY A 1 110 ? 6.108 10.144 22.037 1.00 27.25 110 GLY A O 1
ATOM 855 N N . GLY A 1 111 ? 8.332 10.088 22.298 1.00 37.44 111 GLY A N 1
ATOM 856 C CA . GLY A 1 111 ? 8.628 9.651 20.925 1.00 37.44 111 GLY A CA 1
ATOM 857 C C . GLY A 1 111 ? 8.219 8.203 20.611 1.00 37.44 111 GLY A C 1
ATOM 858 O O . GLY A 1 111 ? 7.635 7.938 19.567 1.00 37.44 111 GLY A O 1
ATOM 859 N N . THR A 1 112 ? 8.437 7.253 21.528 1.00 48.38 112 THR A N 1
ATOM 860 C CA . THR A 1 112 ? 8.213 5.815 21.260 1.00 48.38 112 THR A CA 1
ATOM 861 C C . THR A 1 112 ? 6.728 5.427 21.244 1.00 48.38 112 THR A C 1
ATOM 863 O O . THR A 1 112 ? 6.351 4.422 20.643 1.00 48.38 112 THR A O 1
ATOM 866 N N . ARG A 1 113 ? 5.855 6.212 21.895 1.00 47.06 113 ARG A N 1
ATOM 867 C CA . ARG A 1 113 ? 4.399 5.972 21.896 1.00 47.06 113 ARG A CA 1
ATOM 868 C C . ARG A 1 113 ? 3.768 6.263 20.533 1.00 47.06 113 ARG A C 1
ATOM 870 O O . ARG A 1 113 ? 2.957 5.462 20.078 1.00 47.06 113 ARG A O 1
ATOM 877 N N . CYS A 1 114 ? 4.182 7.340 19.863 1.00 54.88 114 CYS A N 1
ATOM 878 C CA . CYS A 1 114 ? 3.672 7.699 18.537 1.00 54.88 114 CYS A CA 1
ATOM 879 C C . CYS A 1 114 ? 3.981 6.612 17.501 1.00 54.88 114 CYS A C 1
ATOM 881 O O . CYS A 1 114 ? 3.084 6.184 16.788 1.00 54.88 114 CYS A O 1
ATOM 883 N N . THR A 1 115 ? 5.202 6.078 17.505 1.00 59.72 115 THR A N 1
ATOM 884 C CA . THR A 1 115 ? 5.668 5.040 16.572 1.00 59.72 115 THR A CA 1
ATOM 885 C C . THR A 1 115 ? 4.831 3.755 16.622 1.00 59.72 115 THR A C 1
ATOM 887 O O . THR A 1 115 ? 4.476 3.197 15.584 1.00 59.72 115 THR A O 1
ATOM 890 N N . ARG A 1 116 ? 4.446 3.298 17.823 1.00 65.69 116 ARG A N 1
ATOM 891 C CA . ARG A 1 116 ? 3.592 2.105 17.980 1.00 65.69 116 ARG A CA 1
ATOM 892 C C . ARG A 1 116 ? 2.150 2.353 17.569 1.00 65.69 116 ARG A C 1
ATOM 894 O O . ARG A 1 116 ? 1.532 1.479 16.969 1.00 65.69 116 ARG A O 1
ATOM 901 N N . CYS A 1 117 ? 1.617 3.533 17.890 1.00 67.44 117 CYS A N 1
ATOM 902 C CA . CYS A 1 117 ? 0.290 3.935 17.438 1.00 67.44 117 CYS A CA 1
ATOM 903 C C . CYS A 1 117 ? 0.240 3.968 15.905 1.00 67.44 117 CYS A C 1
ATOM 905 O O . CYS A 1 117 ? -0.705 3.428 15.339 1.00 67.44 117 CYS A O 1
ATOM 907 N N . THR A 1 118 ? 1.282 4.505 15.253 1.00 73.44 118 THR A N 1
ATOM 908 C CA . THR A 1 118 ? 1.442 4.527 13.789 1.00 73.44 118 THR A CA 1
ATOM 909 C C . THR A 1 118 ? 1.408 3.142 13.172 1.00 73.44 118 THR A C 1
ATOM 911 O O . THR A 1 118 ? 0.630 2.911 12.250 1.00 73.44 118 THR A O 1
ATOM 914 N N . ALA A 1 119 ? 2.190 2.199 13.704 1.00 82.06 119 ALA A N 1
ATOM 915 C CA . ALA A 1 119 ? 2.136 0.814 13.244 1.00 82.06 119 ALA A CA 1
ATOM 916 C C . ALA A 1 119 ? 0.734 0.213 13.448 1.00 82.06 119 ALA A C 1
ATOM 918 O O . ALA A 1 119 ? 0.183 -0.411 12.546 1.00 82.06 119 ALA A O 1
ATOM 919 N N . GLY A 1 120 ? 0.124 0.441 14.615 1.00 86.31 120 GLY A N 1
ATOM 920 C CA . GLY A 1 120 ? -1.191 -0.089 14.966 1.00 86.31 120 GLY A CA 1
ATOM 921 C C . GLY A 1 120 ? -2.313 0.363 14.031 1.00 86.31 120 GLY A C 1
ATOM 922 O O . GLY A 1 120 ? -2.991 -0.491 13.452 1.00 86.31 120 GLY A O 1
ATOM 923 N N . TYR A 1 121 ? -2.511 1.676 13.858 1.00 88.00 121 TYR A N 1
ATOM 924 C CA . TYR A 1 121 ? -3.552 2.170 12.950 1.00 88.00 121 TYR A CA 1
ATOM 925 C C . TYR A 1 121 ? -3.190 1.916 11.495 1.00 88.00 121 TYR A C 1
ATOM 927 O O . TYR A 1 121 ? -4.081 1.570 10.725 1.00 88.00 121 TYR A O 1
ATOM 935 N N . GLY A 1 122 ? -1.912 2.028 11.116 1.00 90.69 122 GLY A N 1
ATOM 936 C CA . GLY A 1 122 ? -1.457 1.751 9.757 1.00 90.69 122 GLY A CA 1
ATOM 937 C C . GLY A 1 122 ? -1.839 0.337 9.333 1.00 90.69 122 GLY A C 1
ATOM 938 O O . GLY A 1 122 ? -2.512 0.163 8.324 1.00 90.69 122 GLY A O 1
ATOM 939 N N . MET A 1 123 ? -1.534 -0.662 10.166 1.00 93.81 123 MET A N 1
ATOM 940 C CA . MET A 1 123 ? -1.905 -2.054 9.896 1.00 93.81 123 MET A CA 1
ATOM 941 C C . MET A 1 123 ? -3.405 -2.277 9.820 1.00 93.81 123 MET A C 1
ATOM 943 O O . MET A 1 123 ? -3.865 -2.996 8.936 1.00 93.81 123 MET A O 1
ATOM 947 N N . TRP A 1 124 ? -4.176 -1.618 10.685 1.00 95.94 124 TRP A N 1
ATOM 948 C CA . TRP A 1 124 ? -5.628 -1.684 10.591 1.00 95.94 124 TRP A CA 1
ATOM 949 C C . TRP A 1 124 ? -6.136 -1.108 9.263 1.00 95.94 124 TRP A C 1
ATOM 951 O O . TRP A 1 124 ? -6.922 -1.761 8.587 1.00 95.94 124 TRP A O 1
ATOM 961 N N . ASN A 1 125 ? -5.643 0.064 8.847 1.00 94.88 125 ASN A N 1
ATOM 962 C CA . ASN A 1 125 ? -6.018 0.691 7.575 1.00 94.88 125 ASN A CA 1
ATOM 963 C C . ASN A 1 125 ? -5.668 -0.225 6.390 1.00 94.88 125 ASN A C 1
ATOM 965 O O . ASN A 1 125 ? -6.477 -0.420 5.492 1.00 94.88 125 ASN A O 1
ATOM 969 N N . TYR A 1 126 ? -4.478 -0.826 6.398 1.00 95.25 126 TYR A N 1
ATOM 970 C CA . TYR A 1 126 ? -3.977 -1.617 5.274 1.00 95.25 126 TYR A CA 1
ATOM 971 C C . TYR A 1 126 ? -4.689 -2.964 5.120 1.00 95.25 126 TYR A C 1
ATOM 973 O O . TYR A 1 126 ? -4.932 -3.393 3.996 1.00 95.25 126 TYR A O 1
ATOM 981 N N . LEU A 1 127 ? -5.020 -3.627 6.233 1.00 96.69 127 LEU A N 1
ATOM 982 C CA . LEU A 1 127 ? -5.659 -4.949 6.241 1.00 96.69 127 LEU A CA 1
ATOM 983 C C . LEU A 1 127 ? -7.188 -4.894 6.269 1.00 96.69 127 LEU A C 1
ATOM 985 O O . LEU A 1 127 ? -7.835 -5.933 6.204 1.00 96.69 127 LEU A O 1
ATOM 989 N N . THR A 1 128 ? -7.777 -3.705 6.381 1.00 96.75 128 THR A N 1
ATOM 990 C CA . THR A 1 128 ? -9.224 -3.509 6.210 1.00 96.75 128 THR A CA 1
ATOM 991 C C . THR A 1 128 ? -9.557 -2.753 4.926 1.00 96.75 128 THR A C 1
ATOM 993 O O . THR A 1 128 ? -10.728 -2.481 4.677 1.00 96.75 128 THR A O 1
ATOM 996 N N . ASN A 1 129 ? -8.566 -2.432 4.086 1.00 95.44 129 ASN A N 1
ATOM 997 C CA . ASN A 1 129 ? -8.805 -1.889 2.751 1.00 95.44 129 ASN A CA 1
ATOM 998 C C . ASN A 1 129 ? -9.296 -2.991 1.802 1.00 95.44 129 ASN A C 1
ATOM 1000 O O . ASN A 1 129 ? -8.706 -4.071 1.812 1.00 95.44 129 ASN A O 1
ATOM 1004 N N . PRO A 1 130 ? -10.345 -2.754 0.988 1.00 96.12 130 PRO A N 1
ATOM 1005 C CA . PRO A 1 130 ? -11.109 -1.508 0.806 1.00 96.12 130 PRO A CA 1
ATOM 1006 C C . PRO A 1 130 ? -12.335 -1.338 1.716 1.00 96.12 130 PRO A C 1
ATOM 1008 O O . PRO A 1 130 ? -13.015 -0.319 1.640 1.00 96.12 130 PRO A O 1
ATOM 1011 N N . TYR A 1 131 ? -12.644 -2.290 2.599 1.00 96.69 131 TYR A N 1
ATOM 1012 C CA . TYR A 1 131 ? -13.838 -2.227 3.449 1.00 96.69 131 TYR A CA 1
ATOM 1013 C C . TYR A 1 131 ? -13.937 -0.958 4.309 1.00 96.69 131 TYR A C 1
ATOM 1015 O O . TYR A 1 131 ? -15.038 -0.418 4.455 1.00 96.69 131 TYR A O 1
ATOM 1023 N N . LEU A 1 132 ? -12.817 -0.434 4.833 1.00 95.94 132 LEU A N 1
ATOM 1024 C CA . LEU A 1 132 ? -12.834 0.808 5.618 1.00 95.94 132 LEU A CA 1
ATOM 1025 C C . LEU A 1 132 ? -13.390 2.010 4.842 1.00 95.94 132 LEU A C 1
ATOM 1027 O O . LEU A 1 132 ? -13.921 2.928 5.460 1.00 95.94 132 LEU A O 1
ATOM 1031 N N . LEU A 1 133 ? -13.298 1.996 3.507 1.00 96.75 133 LEU A N 1
ATOM 1032 C CA . LEU A 1 133 ? -13.806 3.064 2.643 1.00 96.75 133 LEU A CA 1
ATOM 1033 C C . LEU A 1 133 ? -15.338 3.130 2.647 1.00 96.75 133 LEU A C 1
ATOM 1035 O O . LEU A 1 133 ? -15.923 4.108 2.203 1.00 96.75 133 LEU A O 1
ATOM 1039 N N . THR A 1 134 ? -15.991 2.092 3.176 1.00 95.50 134 THR A N 1
ATOM 1040 C CA . THR A 1 134 ? -17.450 1.982 3.260 1.00 95.50 134 THR A CA 1
ATOM 1041 C C . THR A 1 134 ? -18.016 2.387 4.621 1.00 95.50 134 THR A C 1
ATOM 1043 O O . THR A 1 134 ? -19.224 2.259 4.848 1.00 95.50 134 THR A O 1
ATOM 1046 N N . LEU A 1 135 ? -17.154 2.822 5.546 1.00 94.75 135 LEU A N 1
ATOM 1047 C CA . LEU A 1 135 ? -17.549 3.168 6.905 1.00 94.75 135 LEU A CA 1
ATOM 1048 C C . LEU A 1 135 ? -18.299 4.508 6.963 1.00 94.75 135 LEU A C 1
ATOM 1050 O O . LEU A 1 135 ? -18.040 5.399 6.152 1.00 94.75 135 LEU A O 1
ATOM 1054 N N . PRO A 1 136 ? -19.210 4.685 7.940 1.00 94.69 136 PRO A N 1
ATOM 1055 C CA . PRO A 1 136 ? -19.996 5.908 8.062 1.00 94.69 136 PRO A CA 1
ATOM 1056 C C . PRO A 1 136 ? -19.137 7.178 8.118 1.00 94.69 136 PRO A C 1
ATOM 1058 O O . PRO A 1 136 ? -18.247 7.301 8.949 1.00 94.69 136 PRO A O 1
ATOM 1061 N N . GLY A 1 137 ? -19.427 8.158 7.265 1.00 94.19 137 GLY A N 1
ATOM 1062 C CA . GLY A 1 137 ? -18.705 9.435 7.244 1.00 94.19 137 GLY A CA 1
ATOM 1063 C C . GLY A 1 137 ? -17.383 9.424 6.473 1.00 94.19 137 GLY A C 1
ATOM 1064 O O . GLY A 1 137 ? -16.746 10.471 6.397 1.00 94.19 137 GLY A O 1
ATOM 1065 N N . VAL A 1 138 ? -16.977 8.294 5.884 1.00 96.94 138 VAL A N 1
ATOM 1066 C CA . VAL A 1 138 ? -15.948 8.296 4.836 1.00 96.94 138 VAL A CA 1
ATOM 1067 C C . VAL A 1 138 ? -16.573 8.817 3.547 1.00 96.94 138 VAL A C 1
ATOM 1069 O O . VAL A 1 138 ? -17.615 8.325 3.117 1.00 96.94 138 VAL A O 1
ATOM 1072 N N . LEU A 1 139 ? -15.945 9.827 2.951 1.00 97.31 139 LEU A N 1
ATOM 1073 C CA . LEU A 1 139 ? -16.361 10.396 1.672 1.00 97.31 139 LEU A CA 1
ATOM 1074 C C . LEU A 1 139 ? -15.391 9.944 0.587 1.00 97.31 139 LEU A C 1
ATOM 1076 O O . LEU A 1 139 ? -14.176 10.010 0.785 1.00 97.31 139 LEU A O 1
ATOM 1080 N N . THR A 1 140 ? -15.929 9.503 -0.546 1.00 97.00 140 THR A N 1
ATOM 1081 C CA . THR A 1 140 ? -15.149 9.029 -1.691 1.00 97.00 140 THR A CA 1
ATOM 1082 C C . THR A 1 140 ? -15.573 9.756 -2.956 1.00 97.00 140 THR A C 1
ATOM 1084 O O . THR A 1 140 ? -16.767 9.839 -3.240 1.00 97.00 140 THR A O 1
ATOM 1087 N N . GLU A 1 141 ? -14.603 10.223 -3.728 1.00 96.06 141 GLU A N 1
ATOM 1088 C CA . GLU A 1 141 ? -14.797 10.898 -5.009 1.00 96.06 141 GLU A CA 1
ATOM 1089 C C . GLU A 1 141 ? -13.867 10.257 -6.043 1.00 96.06 141 GLU A C 1
ATOM 1091 O O . GLU A 1 141 ? -12.660 10.146 -5.819 1.00 96.06 141 GLU A O 1
ATOM 1096 N N . GLU A 1 142 ? -14.424 9.783 -7.157 1.00 94.94 142 GLU A N 1
ATOM 1097 C CA . GLU A 1 142 ? -13.616 9.298 -8.277 1.00 94.94 142 GLU A CA 1
ATOM 1098 C C . GLU A 1 142 ? -13.039 10.500 -9.031 1.00 94.94 142 GLU A C 1
ATOM 1100 O O . GLU A 1 142 ? -13.769 11.420 -9.388 1.00 94.94 142 GLU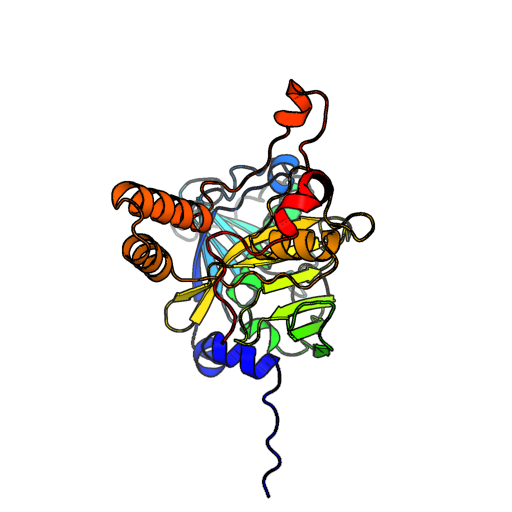 A O 1
ATOM 1105 N N . LEU A 1 143 ? -11.723 10.497 -9.240 1.00 92.06 143 LEU A N 1
ATOM 1106 C CA . LEU A 1 143 ? -11.012 11.542 -9.968 1.00 92.06 143 LEU A CA 1
ATOM 1107 C C . LEU A 1 143 ? -10.604 11.042 -11.352 1.00 92.06 143 LEU A C 1
ATOM 1109 O O . LEU A 1 143 ? -10.345 9.852 -11.543 1.00 92.06 143 LEU A O 1
ATOM 1113 N N . GLU A 1 144 ? -10.435 11.984 -12.279 1.00 84.62 144 GLU A N 1
ATOM 1114 C CA . GLU A 1 144 ? -9.862 11.705 -13.596 1.00 84.62 144 GLU A CA 1
ATOM 1115 C C . GLU A 1 144 ? -8.478 11.037 -13.477 1.00 84.62 144 GLU A C 1
ATOM 1117 O O . GLU A 1 144 ? -7.700 11.394 -12.572 1.00 84.62 144 GLU A O 1
ATOM 1122 N N . PRO A 1 145 ? -8.134 10.095 -14.377 1.00 77.56 145 PRO A N 1
ATOM 1123 C CA . PRO A 1 145 ? -6.801 9.500 -14.436 1.00 77.56 145 PRO A CA 1
ATOM 1124 C C . PRO A 1 145 ? -5.709 10.580 -14.455 1.00 77.56 145 PRO A C 1
ATOM 1126 O O . PRO A 1 145 ? -5.848 11.617 -15.104 1.00 77.56 145 PRO A O 1
ATOM 1129 N N . ALA A 1 146 ? -4.624 10.373 -13.703 1.00 64.38 146 ALA A N 1
ATOM 1130 C CA . ALA A 1 146 ? -3.506 11.319 -13.660 1.00 64.38 146 ALA A CA 1
ATOM 1131 C C . ALA A 1 146 ? -2.303 10.776 -14.434 1.00 64.38 146 ALA A C 1
ATOM 1133 O O . ALA A 1 146 ? -1.734 9.757 -14.046 1.00 64.38 146 ALA A O 1
ATOM 1134 N N . GLY A 1 147 ? -1.860 11.514 -15.455 1.00 61.06 147 GLY A N 1
ATOM 1135 C CA . GLY A 1 147 ? -0.624 11.217 -16.186 1.00 61.06 147 GLY A CA 1
ATOM 1136 C C . GLY A 1 147 ? -0.706 9.968 -17.072 1.00 61.06 147 GLY A C 1
ATOM 1137 O O . GLY A 1 147 ? -1.782 9.445 -17.327 1.00 61.06 147 GLY A O 1
ATOM 1138 N N . GLY A 1 148 ? 0.444 9.499 -17.568 1.00 54.62 148 GLY A N 1
ATOM 1139 C CA . GLY A 1 148 ? 0.565 8.424 -18.570 1.00 54.62 148 GLY A CA 1
ATOM 1140 C C . GLY A 1 148 ? 0.217 7.005 -18.098 1.00 54.62 148 GLY A C 1
ATOM 1141 O O . GLY A 1 148 ? 0.754 6.048 -18.645 1.00 54.62 148 GLY A O 1
ATOM 1142 N N . ARG A 1 149 ? -0.623 6.848 -17.068 1.00 63.38 149 ARG A N 1
ATOM 1143 C CA . ARG A 1 149 ? -1.180 5.559 -16.638 1.00 63.38 149 ARG A CA 1
ATOM 1144 C C . ARG A 1 149 ? -2.692 5.641 -16.590 1.00 63.38 149 ARG A C 1
ATOM 1146 O O . ARG A 1 149 ? -3.232 6.549 -15.968 1.00 63.38 149 ARG A O 1
ATOM 1153 N N . ASP A 1 150 ? -3.347 4.592 -17.070 1.00 71.94 150 ASP A N 1
ATOM 1154 C CA . ASP A 1 150 ? -4.801 4.416 -16.977 1.00 71.94 150 ASP A CA 1
ATOM 1155 C C . ASP A 1 150 ? -5.271 4.010 -15.566 1.00 71.94 150 ASP A C 1
ATOM 1157 O O . ASP A 1 150 ? -6.299 3.360 -15.379 1.00 71.94 150 ASP A O 1
ATOM 1161 N N . TRP A 1 151 ? -4.513 4.377 -14.525 1.00 88.12 151 TRP A N 1
ATOM 1162 C CA . TRP A 1 151 ? -4.918 4.119 -13.149 1.00 88.12 151 TRP A CA 1
ATOM 1163 C C . TRP A 1 151 ? -6.076 5.027 -12.759 1.00 88.12 151 TRP A C 1
ATOM 1165 O O . TRP A 1 151 ? -5.975 6.257 -12.772 1.00 88.12 151 TRP A O 1
ATOM 1175 N N . ARG A 1 152 ? -7.166 4.396 -12.330 1.00 91.81 152 ARG A N 1
ATOM 1176 C CA . ARG A 1 152 ? -8.337 5.083 -11.799 1.00 91.81 152 ARG A CA 1
ATOM 1177 C C . ARG A 1 152 ? -8.043 5.565 -10.385 1.00 91.81 152 ARG A C 1
ATOM 1179 O O . ARG A 1 152 ? -7.420 4.863 -9.583 1.00 91.81 152 ARG A O 1
ATOM 1186 N N . ARG A 1 153 ? -8.489 6.779 -10.072 1.00 94.50 153 ARG A N 1
ATOM 1187 C CA . ARG A 1 153 ? -8.152 7.473 -8.828 1.00 94.50 153 ARG A CA 1
ATOM 1188 C C . ARG A 1 153 ? -9.376 7.631 -7.950 1.00 94.50 153 ARG A C 1
ATOM 1190 O O . ARG A 1 153 ? -10.413 8.095 -8.405 1.00 94.50 153 ARG A O 1
ATOM 1197 N N . LEU A 1 154 ? -9.228 7.302 -6.673 1.00 96.19 154 LEU A N 1
ATOM 1198 C CA . LEU A 1 154 ? -10.248 7.517 -5.657 1.00 96.19 154 LEU A CA 1
ATOM 1199 C C . LEU A 1 154 ? -9.703 8.472 -4.597 1.00 96.19 154 LEU A C 1
ATOM 1201 O O . LEU A 1 154 ? -8.823 8.107 -3.811 1.00 96.19 154 LEU A O 1
ATOM 1205 N N . HIS A 1 155 ? -10.214 9.697 -4.575 1.00 97.31 155 HIS A N 1
ATOM 1206 C CA . HIS A 1 155 ? -9.977 10.626 -3.483 1.00 97.31 155 HIS A CA 1
ATOM 1207 C C . HIS A 1 155 ? -10.845 10.246 -2.290 1.00 97.31 155 HIS A C 1
ATOM 1209 O O . HIS A 1 155 ? -12.043 10.005 -2.429 1.00 97.31 155 HIS A O 1
ATOM 1215 N N . VAL A 1 156 ? -10.234 10.181 -1.111 1.00 97.69 156 VAL A N 1
ATOM 1216 C CA . VAL A 1 156 ? -10.903 9.763 0.117 1.00 97.69 156 VAL A CA 1
ATOM 1217 C C . VAL A 1 156 ? -10.676 10.805 1.199 1.00 97.69 156 VAL A C 1
ATOM 1219 O O . VAL A 1 156 ? -9.536 11.166 1.502 1.00 97.69 156 VAL A O 1
ATOM 1222 N N . THR A 1 157 ? -11.771 11.244 1.817 1.00 97.38 157 THR A N 1
ATOM 1223 C CA . THR A 1 157 ? -11.758 12.075 3.022 1.00 97.38 157 THR A CA 1
ATOM 1224 C C . THR A 1 157 ? -12.263 11.252 4.203 1.00 97.38 157 THR A C 1
ATOM 1226 O O . THR A 1 157 ? -13.424 10.839 4.245 1.00 97.38 157 THR A O 1
ATOM 1229 N N . PHE A 1 158 ? -11.378 10.999 5.166 1.00 94.44 158 PHE A N 1
ATOM 1230 C CA . PHE A 1 158 ? -11.677 10.229 6.368 1.00 94.44 158 PHE A CA 1
ATOM 1231 C C . PHE A 1 158 ? -12.278 11.110 7.478 1.00 94.44 158 PHE A C 1
ATOM 1233 O O . PHE A 1 158 ? -11.809 12.229 7.704 1.00 94.44 158 PHE A O 1
ATOM 1240 N N . PRO A 1 159 ? -13.277 10.609 8.226 1.00 93.19 159 PRO A N 1
ATOM 1241 C CA . PRO A 1 159 ? -13.843 11.311 9.369 1.00 93.19 159 PRO A CA 1
ATOM 1242 C C . PRO A 1 159 ? -12.867 11.307 10.553 1.00 93.19 159 PRO A C 1
ATOM 1244 O O . PRO A 1 159 ? -12.097 10.368 10.748 1.00 93.19 159 PRO A O 1
ATOM 1247 N N . SER A 1 160 ? -12.961 12.319 11.416 1.00 86.75 160 SER A N 1
ATOM 1248 C CA . SER A 1 160 ? -12.034 12.524 12.543 1.00 86.75 160 SER A CA 1
ATOM 1249 C C . SER A 1 160 ? -12.022 11.406 13.594 1.00 86.75 160 SER A C 1
ATOM 1251 O O . SER A 1 160 ? -11.090 11.330 14.394 1.00 86.75 160 SER A O 1
ATOM 1253 N N . TYR A 1 161 ? -13.041 10.540 13.615 1.00 84.06 161 TYR A N 1
ATOM 1254 C CA . TYR A 1 161 ? -13.098 9.406 14.539 1.00 84.06 161 TYR A CA 1
ATOM 1255 C C . TYR A 1 161 ? -12.240 8.210 14.085 1.00 84.06 161 TYR A C 1
ATOM 1257 O O . TYR A 1 161 ? -11.956 7.333 14.903 1.00 84.06 161 TYR A O 1
ATOM 1265 N N . LEU A 1 162 ? -11.837 8.153 12.808 1.00 88.69 162 LEU A N 1
ATOM 1266 C CA . LEU A 1 162 ? -10.941 7.124 12.280 1.00 88.69 162 LEU A CA 1
ATOM 1267 C C . LEU A 1 162 ? -9.501 7.629 12.310 1.00 88.69 162 LEU A C 1
ATOM 1269 O O . LEU A 1 162 ? -9.169 8.632 11.685 1.00 88.69 162 LEU A O 1
ATOM 1273 N N . ALA A 1 163 ? -8.617 6.907 12.999 1.00 89.31 163 ALA A N 1
ATOM 1274 C CA . ALA A 1 163 ? -7.194 7.206 12.942 1.00 89.31 163 ALA A CA 1
ATOM 1275 C C . ALA A 1 163 ? -6.607 6.718 11.610 1.00 89.31 163 ALA A C 1
ATOM 1277 O O . ALA A 1 163 ? -6.598 5.518 11.318 1.00 89.31 163 ALA A O 1
ATOM 1278 N N . THR A 1 164 ? -6.092 7.642 10.812 1.00 88.81 164 THR A N 1
ATOM 1279 C CA . THR A 1 164 ? -5.441 7.370 9.528 1.00 88.81 164 THR A CA 1
ATOM 1280 C C . THR A 1 164 ? -4.123 8.148 9.442 1.00 88.81 164 THR A C 1
ATOM 1282 O O . THR A 1 164 ? -3.777 8.895 10.360 1.00 88.81 164 THR A O 1
ATOM 1285 N N . HIS A 1 165 ? -3.355 7.963 8.363 1.00 84.88 165 HIS A N 1
ATOM 1286 C CA . HIS A 1 165 ? -2.123 8.738 8.154 1.00 84.88 165 HIS A CA 1
ATOM 1287 C C . HIS A 1 165 ? -2.408 10.228 7.944 1.00 84.88 165 HIS A C 1
ATOM 1289 O O . HIS A 1 165 ? -1.692 11.069 8.485 1.00 84.88 165 HIS A O 1
ATOM 1295 N N . SER A 1 166 ? -3.473 10.533 7.203 1.00 87.94 166 SER A N 1
ATOM 1296 C CA . SER A 1 166 ? -3.996 11.879 6.963 1.00 87.94 166 SER A CA 1
ATOM 1297 C C . SER A 1 166 ? -5.496 11.844 6.665 1.00 87.94 166 SER A C 1
ATOM 1299 O O . SER A 1 166 ? -6.015 10.834 6.175 1.00 87.94 166 SER A O 1
ATOM 1301 N N . THR A 1 167 ? -6.185 12.961 6.925 1.00 92.00 167 THR A N 1
ATOM 1302 C CA . THR A 1 167 ? -7.610 13.148 6.598 1.00 92.00 167 THR A CA 1
ATOM 1303 C C . THR A 1 167 ? -7.887 12.903 5.120 1.00 92.00 167 THR A C 1
ATOM 1305 O O . THR A 1 167 ? -8.832 12.196 4.793 1.00 92.00 167 THR A O 1
ATOM 1308 N N . GLN A 1 168 ? -7.057 13.461 4.238 1.00 95.81 168 GLN A N 1
ATOM 1309 C CA . GLN A 1 168 ? -7.179 13.298 2.793 1.00 95.81 168 GLN A CA 1
ATOM 1310 C C . GLN A 1 168 ? -6.115 12.338 2.279 1.00 95.81 168 GLN A C 1
ATOM 1312 O O . GLN A 1 168 ? -4.940 12.473 2.632 1.00 95.81 168 GLN A O 1
ATOM 1317 N N . GLN A 1 169 ? -6.531 11.379 1.459 1.00 96.69 169 GLN A N 1
ATOM 1318 C CA . GLN A 1 169 ? -5.657 10.411 0.798 1.00 96.69 169 GLN A CA 1
ATOM 1319 C C . GLN A 1 169 ? -6.182 10.149 -0.613 1.00 96.69 169 GLN A C 1
ATOM 1321 O O . GLN A 1 169 ? -7.386 10.229 -0.850 1.00 96.69 169 GLN A O 1
ATOM 1326 N N . THR A 1 170 ? -5.294 9.825 -1.548 1.00 96.50 170 THR A N 1
ATOM 1327 C CA . THR A 1 170 ? -5.686 9.448 -2.914 1.00 96.50 170 THR A CA 1
ATOM 1328 C C . THR A 1 170 ? -5.222 8.031 -3.193 1.00 96.50 170 THR A C 1
ATOM 1330 O O . THR A 1 170 ? -4.026 7.760 -3.160 1.00 96.50 170 THR A O 1
ATOM 1333 N N . PHE A 1 171 ? -6.163 7.130 -3.452 1.00 96.19 171 PHE A N 1
ATOM 1334 C CA . PHE A 1 171 ? -5.898 5.739 -3.803 1.00 96.19 171 PHE A CA 1
ATOM 1335 C C . PHE A 1 171 ? -5.890 5.590 -5.323 1.00 96.19 171 PHE A C 1
ATOM 1337 O O . PHE A 1 171 ? -6.730 6.167 -6.009 1.00 96.19 171 PHE A O 1
ATOM 1344 N N . TYR A 1 172 ? -4.960 4.796 -5.839 1.00 94.75 172 TYR A N 1
ATOM 1345 C CA . TYR A 1 172 ? -4.808 4.511 -7.260 1.00 94.75 172 TYR A CA 1
ATOM 1346 C C . TYR A 1 172 ? -5.025 3.022 -7.481 1.00 94.75 172 TYR A C 1
ATOM 1348 O O . TYR A 1 172 ? -4.394 2.192 -6.814 1.00 94.75 172 TYR A O 1
ATOM 1356 N N . TYR A 1 173 ? -5.903 2.705 -8.423 1.00 93.69 173 TYR A N 1
ATOM 1357 C CA . TYR A 1 173 ? -6.282 1.348 -8.778 1.00 93.69 173 TYR A CA 1
ATOM 1358 C C . TYR A 1 173 ? -6.022 1.102 -10.260 1.00 93.69 173 TYR A C 1
ATOM 1360 O O . TYR A 1 173 ? -6.197 2.002 -11.080 1.00 93.69 173 TYR A O 1
ATOM 1368 N N . ASP A 1 174 ? -5.604 -0.111 -10.609 1.00 90.69 174 ASP A N 1
ATOM 1369 C CA . ASP A 1 174 ? -5.558 -0.514 -12.015 1.00 90.69 174 ASP A CA 1
ATOM 1370 C C . ASP A 1 174 ? -6.958 -0.834 -12.566 1.00 90.69 174 ASP A C 1
ATOM 1372 O O . ASP A 1 174 ? -7.963 -0.773 -11.853 1.00 90.69 174 ASP A O 1
ATOM 1376 N N . GLU A 1 175 ? -7.030 -1.188 -13.847 1.00 88.75 175 GLU A N 1
ATOM 1377 C CA . GLU A 1 175 ? -8.281 -1.531 -14.537 1.00 88.75 175 GLU A CA 1
ATOM 1378 C C . GLU A 1 175 ? -9.030 -2.706 -13.897 1.00 88.75 175 GLU A C 1
ATOM 1380 O O . GLU A 1 175 ? -10.252 -2.799 -13.996 1.00 88.75 175 GLU A O 1
ATOM 1385 N N . ARG A 1 176 ? -8.302 -3.591 -13.205 1.00 90.50 176 ARG A N 1
ATOM 1386 C CA . ARG A 1 176 ? -8.860 -4.740 -12.486 1.00 90.50 176 ARG A CA 1
ATOM 1387 C C . ARG A 1 176 ? -9.308 -4.374 -11.075 1.00 90.50 176 ARG A C 1
ATOM 1389 O O . ARG A 1 176 ? -9.745 -5.258 -10.358 1.00 90.50 176 ARG A O 1
ATOM 1396 N N . GLY A 1 177 ? -9.170 -3.118 -10.652 1.00 92.44 177 GLY A N 1
ATOM 1397 C CA . GLY A 1 177 ? -9.511 -2.670 -9.307 1.00 92.44 177 GLY A CA 1
ATOM 1398 C C . GLY A 1 177 ? -8.471 -3.025 -8.244 1.00 92.44 177 GLY A C 1
ATOM 1399 O O . GLY A 1 177 ? -8.784 -2.910 -7.061 1.00 92.44 177 GLY A O 1
ATOM 1400 N N . LEU A 1 178 ? -7.250 -3.445 -8.608 1.00 93.81 178 LEU A N 1
ATOM 1401 C CA . LEU A 1 178 ? -6.175 -3.742 -7.651 1.00 93.81 178 LEU A CA 1
ATOM 1402 C C . LEU A 1 178 ? -5.513 -2.456 -7.167 1.00 93.81 178 LEU A C 1
ATOM 1404 O O . LEU A 1 178 ? -5.165 -1.593 -7.972 1.00 93.81 178 LEU A O 1
ATOM 1408 N N . GLN A 1 179 ? -5.289 -2.335 -5.858 1.00 95.00 179 GLN A N 1
ATOM 1409 C CA . GLN A 1 179 ? -4.621 -1.168 -5.286 1.00 95.00 179 GLN A CA 1
ATOM 1410 C C . GLN A 1 179 ? -3.156 -1.139 -5.735 1.00 95.00 179 GLN A C 1
ATOM 1412 O O . GLN A 1 179 ? -2.414 -2.089 -5.495 1.00 95.00 179 GLN A O 1
ATOM 1417 N N . ARG A 1 180 ? -2.703 -0.044 -6.345 1.00 92.06 180 ARG A N 1
ATOM 1418 C CA . ARG A 1 180 ? -1.305 0.112 -6.790 1.00 92.06 180 ARG A CA 1
ATOM 1419 C C . ARG A 1 180 ? -0.527 1.134 -5.982 1.00 92.06 180 ARG A C 1
ATOM 1421 O O . ARG A 1 180 ? 0.669 0.957 -5.756 1.00 92.06 180 ARG A O 1
ATOM 1428 N N . ARG A 1 181 ? -1.202 2.191 -5.534 1.00 92.94 181 ARG A N 1
ATOM 1429 C CA . ARG A 1 181 ? -0.575 3.302 -4.820 1.00 92.94 181 ARG A CA 1
ATOM 1430 C C . ARG A 1 181 ? -1.581 4.021 -3.930 1.00 92.94 181 ARG A C 1
ATOM 1432 O O . ARG A 1 181 ? -2.778 4.033 -4.214 1.00 92.94 181 ARG A O 1
ATOM 1439 N N . VAL A 1 182 ? -1.094 4.621 -2.853 1.00 94.81 182 VAL A N 1
ATOM 1440 C CA . VAL A 1 182 ? -1.825 5.589 -2.033 1.00 94.81 182 VAL A CA 1
ATOM 1441 C C . VAL A 1 182 ? -0.919 6.773 -1.770 1.00 94.81 182 VAL A C 1
ATOM 1443 O O . VAL A 1 182 ? 0.186 6.598 -1.261 1.00 94.81 182 VAL A O 1
ATOM 1446 N N . ASP A 1 183 ? -1.417 7.963 -2.067 1.00 94.12 183 ASP A N 1
ATOM 1447 C CA . ASP A 1 183 ? -0.733 9.213 -1.769 1.00 94.12 183 ASP A CA 1
ATOM 1448 C C . ASP A 1 183 ? -1.341 9.860 -0.540 1.00 94.12 183 ASP A C 1
ATOM 1450 O O . ASP A 1 183 ? -2.564 10.017 -0.439 1.00 94.12 183 ASP A O 1
ATOM 1454 N N . TYR A 1 184 ? -0.475 10.234 0.395 1.00 92.94 184 TYR A N 1
ATOM 1455 C CA . TYR A 1 184 ? -0.867 10.882 1.635 1.00 92.94 184 TYR A CA 1
ATOM 1456 C C . TYR A 1 184 ? 0.291 11.669 2.250 1.00 92.94 184 TYR A C 1
ATOM 1458 O O . TYR A 1 184 ? 1.461 11.434 1.953 1.00 92.94 184 TYR A O 1
ATOM 1466 N N . SER A 1 185 ? -0.043 12.578 3.163 1.00 87.88 185 SER A N 1
ATOM 1467 C CA . SER A 1 185 ? 0.930 13.368 3.923 1.00 87.88 185 SER A CA 1
ATOM 1468 C C . SER A 1 185 ? 0.795 13.020 5.403 1.00 87.88 185 SER A C 1
ATOM 1470 O O . SER A 1 185 ? -0.046 13.604 6.085 1.00 87.88 185 SER A O 1
ATOM 1472 N N . PRO A 1 186 ? 1.558 12.040 5.920 1.00 79.94 186 PRO A N 1
ATOM 1473 C CA . PRO A 1 186 ? 1.350 11.531 7.264 1.00 79.94 186 PRO A CA 1
ATOM 1474 C C . PRO A 1 186 ? 1.655 12.586 8.329 1.00 79.94 186 PRO A C 1
ATOM 1476 O O . PRO A 1 186 ? 2.771 13.112 8.395 1.00 79.94 186 PRO A O 1
ATOM 1479 N N . TYR A 1 187 ? 0.711 12.799 9.251 1.00 76.75 187 TYR A N 1
ATOM 1480 C CA . TYR A 1 187 ? 0.892 13.721 10.383 1.00 76.75 187 TYR A CA 1
ATOM 1481 C C . TYR A 1 187 ? 2.146 13.402 11.202 1.00 76.75 187 TYR A C 1
ATOM 1483 O O . TYR A 1 187 ? 2.845 14.290 11.687 1.00 76.75 187 TYR A O 1
ATOM 1491 N N . VAL A 1 188 ? 2.455 12.111 11.335 1.00 70.31 188 VAL A N 1
ATOM 1492 C CA . VAL A 1 188 ? 3.559 11.608 12.159 1.00 70.31 188 VAL A CA 1
ATOM 1493 C C . VAL A 1 188 ? 4.946 11.890 11.580 1.00 70.31 188 VAL A C 1
ATOM 1495 O O . VAL A 1 188 ? 5.922 11.812 12.320 1.00 70.31 188 VAL A O 1
ATOM 1498 N N . LEU A 1 189 ? 5.037 12.237 10.292 1.00 68.00 189 LEU A N 1
ATOM 1499 C CA . LEU A 1 189 ? 6.278 12.655 9.630 1.00 68.00 189 LEU A CA 1
ATOM 1500 C C . LEU A 1 189 ? 6.227 14.138 9.231 1.00 68.00 189 LEU A C 1
ATOM 1502 O O . LEU A 1 189 ? 6.833 14.537 8.242 1.00 68.00 189 LEU A O 1
ATOM 1506 N N . GLY A 1 190 ? 5.473 14.958 9.972 1.00 72.62 190 GLY A N 1
ATOM 1507 C CA . GLY A 1 190 ? 5.408 16.401 9.729 1.00 72.62 190 GLY A CA 1
ATOM 1508 C C . GLY A 1 190 ? 4.748 16.778 8.401 1.00 72.62 190 GLY A C 1
ATOM 1509 O O . GLY A 1 190 ? 5.071 17.823 7.850 1.00 72.62 190 GLY A O 1
ATOM 1510 N N . ASN A 1 191 ? 3.835 15.941 7.892 1.00 77.62 191 ASN A N 1
ATOM 1511 C CA . ASN A 1 191 ? 3.140 16.127 6.613 1.00 77.62 191 ASN A CA 1
ATOM 1512 C C . ASN A 1 191 ? 4.048 16.108 5.372 1.00 77.62 191 ASN A C 1
ATOM 1514 O O . ASN A 1 191 ? 3.644 16.615 4.326 1.00 77.62 191 ASN A O 1
ATOM 1518 N N . LEU A 1 192 ? 5.239 15.506 5.459 1.00 81.06 192 LEU A N 1
ATOM 1519 C CA . LEU A 1 192 ? 6.059 15.234 4.279 1.00 81.06 192 LEU A CA 1
ATOM 1520 C C . LEU A 1 192 ? 5.282 14.304 3.330 1.00 81.06 192 LEU A C 1
ATOM 1522 O O . LEU A 1 192 ? 4.979 13.185 3.751 1.00 81.06 192 LEU A O 1
ATOM 1526 N N . PRO A 1 193 ? 4.942 14.718 2.096 1.00 87.81 193 PRO A N 1
ATOM 1527 C CA . PRO A 1 193 ? 4.158 13.879 1.200 1.00 87.81 193 PRO A CA 1
ATOM 1528 C C . PRO A 1 193 ? 4.873 12.558 0.914 1.00 87.81 193 PRO A C 1
ATOM 1530 O O . PRO A 1 193 ? 6.097 12.511 0.785 1.00 87.81 193 PRO A O 1
ATOM 1533 N N . ALA A 1 194 ? 4.104 11.480 0.834 1.00 86.62 194 ALA A N 1
ATOM 1534 C CA . ALA A 1 194 ? 4.620 10.144 0.610 1.00 86.62 194 ALA A CA 1
ATOM 1535 C C . ALA A 1 194 ? 3.765 9.391 -0.407 1.00 86.62 194 ALA A C 1
ATOM 1537 O O . ALA A 1 194 ? 2.536 9.503 -0.408 1.00 86.62 194 ALA A O 1
ATOM 1538 N N . THR A 1 195 ? 4.432 8.581 -1.225 1.00 89.50 195 THR A N 1
ATOM 1539 C CA . THR A 1 195 ? 3.800 7.604 -2.106 1.00 89.50 195 THR A CA 1
ATOM 1540 C C . THR A 1 195 ? 3.955 6.222 -1.486 1.00 89.50 195 THR A C 1
ATOM 1542 O O . THR A 1 195 ? 5.055 5.764 -1.169 1.00 89.50 195 THR A O 1
ATOM 1545 N N . HIS A 1 196 ? 2.836 5.552 -1.240 1.00 91.69 196 HIS A N 1
ATOM 1546 C CA . HIS A 1 196 ? 2.805 4.219 -0.651 1.00 91.69 196 HIS A CA 1
ATOM 1547 C C . HIS A 1 196 ? 2.320 3.225 -1.690 1.00 91.69 196 HIS A C 1
ATOM 1549 O O . HIS A 1 196 ? 1.142 3.192 -2.037 1.00 91.69 196 HIS A O 1
ATOM 1555 N N . HIS A 1 197 ? 3.237 2.404 -2.171 1.00 90.62 197 HIS A N 1
ATOM 1556 C CA . HIS A 1 197 ? 3.004 1.482 -3.266 1.00 90.62 197 HIS A CA 1
ATOM 1557 C C . HIS A 1 197 ? 2.667 0.089 -2.748 1.00 90.62 197 HIS A C 1
ATOM 1559 O O . HIS A 1 197 ? 3.114 -0.320 -1.671 1.00 90.62 197 HIS A O 1
ATOM 1565 N N . THR A 1 198 ? 1.856 -0.629 -3.519 1.00 91.88 198 THR A N 1
ATOM 1566 C CA . THR A 1 198 ? 1.321 -1.937 -3.143 1.00 91.88 198 THR A CA 1
ATOM 1567 C C . THR A 1 198 ? 1.391 -2.922 -4.300 1.00 91.88 198 THR A C 1
ATOM 1569 O O . THR A 1 198 ? 0.995 -2.618 -5.425 1.00 91.88 198 THR A O 1
ATOM 1572 N N . GLU A 1 199 ? 1.858 -4.135 -4.013 1.00 88.75 199 GLU A N 1
ATOM 1573 C CA . GLU A 1 199 ? 1.984 -5.207 -4.999 1.00 88.75 199 GLU A CA 1
ATOM 1574 C C . GLU A 1 199 ? 1.840 -6.597 -4.352 1.00 88.75 199 GLU A C 1
ATOM 1576 O O . GLU A 1 199 ? 1.435 -6.718 -3.193 1.00 88.75 199 GLU A O 1
ATOM 1581 N N . ALA A 1 200 ? 2.125 -7.650 -5.129 1.00 87.81 200 ALA A N 1
ATOM 1582 C CA . ALA A 1 200 ? 2.043 -9.049 -4.701 1.00 87.81 200 ALA A CA 1
ATOM 1583 C C . ALA A 1 200 ? 0.678 -9.402 -4.074 1.00 87.81 200 ALA A C 1
ATOM 1585 O O . ALA A 1 200 ? 0.592 -9.929 -2.971 1.00 87.81 200 ALA A O 1
ATOM 1586 N N . HIS A 1 201 ? -0.419 -9.079 -4.765 1.00 92.00 201 HIS A N 1
ATOM 1587 C CA . HIS A 1 201 ? -1.755 -9.353 -4.238 1.00 92.00 201 HIS A CA 1
ATOM 1588 C C . HIS A 1 201 ? -1.991 -10.860 -4.102 1.00 92.00 201 HIS A C 1
ATOM 1590 O O . HIS A 1 201 ? -1.767 -11.613 -5.049 1.00 92.00 201 HIS A O 1
ATOM 1596 N N . GLN A 1 202 ? -2.465 -11.294 -2.936 1.00 92.06 202 GLN A N 1
ATOM 1597 C CA . GLN A 1 202 ? -2.791 -12.688 -2.650 1.00 92.06 202 GLN A CA 1
ATOM 1598 C C . GLN A 1 202 ? -4.214 -12.817 -2.119 1.00 92.06 202 GLN A C 1
ATOM 1600 O O . GLN A 1 202 ? -4.662 -12.031 -1.279 1.00 92.06 202 GLN A O 1
ATOM 1605 N N . ALA A 1 203 ? -4.928 -13.820 -2.630 1.00 94.81 203 ALA A N 1
ATOM 1606 C CA . ALA A 1 203 ? -6.268 -14.152 -2.180 1.00 94.81 203 ALA A CA 1
ATOM 1607 C C . ALA A 1 203 ? -6.195 -15.085 -0.966 1.00 94.81 203 ALA A C 1
ATOM 1609 O O . ALA A 1 203 ? -5.617 -16.168 -1.034 1.00 94.81 203 ALA A O 1
ATOM 1610 N N . VAL A 1 204 ? -6.814 -14.685 0.142 1.00 94.12 204 VAL A N 1
ATOM 1611 C CA . VAL A 1 204 ? -6.884 -15.457 1.387 1.00 94.12 204 VAL A CA 1
ATOM 1612 C C . VAL A 1 204 ? -8.326 -15.449 1.875 1.00 94.12 204 VAL A C 1
ATOM 1614 O O . VAL A 1 204 ? -8.921 -14.394 2.083 1.00 94.12 204 VAL A O 1
ATOM 1617 N N . SER A 1 205 ? -8.921 -16.631 2.048 1.00 94.06 205 SER A N 1
ATOM 1618 C CA . SER A 1 205 ? -10.323 -16.778 2.485 1.00 94.06 205 SER A CA 1
ATOM 1619 C C . SER A 1 205 ? -11.336 -16.012 1.610 1.00 94.06 205 SER A C 1
ATOM 1621 O O . SER A 1 205 ? -12.398 -15.590 2.076 1.00 94.06 205 SER A O 1
ATOM 1623 N N . GLY A 1 206 ? -11.016 -15.841 0.323 1.00 94.12 206 GLY A N 1
ATOM 1624 C CA . GLY A 1 206 ? -11.820 -15.098 -0.651 1.00 94.12 206 GLY A CA 1
ATOM 1625 C C . GLY A 1 206 ? -11.766 -13.574 -0.511 1.00 94.12 206 GLY A C 1
ATOM 1626 O O . GLY A 1 206 ? -12.604 -12.902 -1.098 1.00 94.12 206 GLY A O 1
ATOM 1627 N N . LEU A 1 207 ? -10.823 -13.038 0.266 1.00 96.81 207 LEU A N 1
ATOM 1628 C CA . LEU A 1 207 ? -10.457 -11.622 0.276 1.00 96.81 207 LEU A CA 1
ATOM 1629 C C . LEU A 1 207 ? -9.100 -11.451 -0.404 1.00 96.81 207 LEU A C 1
ATOM 1631 O O . LEU A 1 207 ? -8.245 -12.327 -0.283 1.00 96.81 207 LEU A O 1
ATOM 1635 N N . LEU A 1 208 ? -8.890 -10.332 -1.087 1.00 97.00 208 LEU A N 1
ATOM 1636 C CA . LEU A 1 208 ? -7.632 -10.035 -1.768 1.00 97.00 208 LEU A CA 1
ATOM 1637 C C . LEU A 1 208 ? -6.835 -9.003 -0.971 1.00 97.00 208 LEU A C 1
ATOM 1639 O O . LEU A 1 208 ? -7.393 -7.991 -0.555 1.00 97.00 208 LEU A O 1
ATOM 1643 N N . PHE A 1 209 ? -5.539 -9.239 -0.771 1.00 95.81 209 PHE A N 1
ATOM 1644 C CA . PHE A 1 209 ? -4.667 -8.327 -0.029 1.00 95.81 209 PHE A CA 1
ATOM 1645 C C . PHE A 1 209 ? -3.346 -8.114 -0.764 1.00 95.81 209 PHE A C 1
ATOM 1647 O O . PHE A 1 209 ? -2.738 -9.108 -1.158 1.00 95.81 209 PHE A O 1
ATOM 1654 N N . PRO A 1 210 ? -2.832 -6.879 -0.887 1.00 94.38 210 PRO A N 1
ATOM 1655 C CA . PRO A 1 210 ? -1.424 -6.682 -1.219 1.00 94.38 210 PRO A CA 1
ATOM 1656 C C . PRO A 1 210 ? -0.548 -7.155 -0.053 1.00 94.38 210 PRO A C 1
ATOM 1658 O O . PRO A 1 210 ? -0.722 -6.695 1.084 1.00 94.38 210 PRO A O 1
ATOM 1661 N N . THR A 1 211 ? 0.391 -8.063 -0.325 1.00 92.19 211 THR A N 1
ATOM 1662 C CA . THR A 1 211 ? 1.301 -8.612 0.695 1.00 92.19 211 THR A CA 1
ATOM 1663 C C . THR A 1 211 ? 2.648 -7.901 0.741 1.00 92.19 211 THR A C 1
ATOM 1665 O O . THR A 1 211 ? 3.329 -7.978 1.761 1.00 92.19 211 THR A O 1
ATOM 1668 N N . HIS A 1 212 ? 2.996 -7.143 -0.303 1.00 89.19 212 HIS A N 1
ATOM 1669 C CA . HIS A 1 212 ? 4.201 -6.322 -0.333 1.00 89.19 212 HIS A CA 1
ATOM 1670 C C . HIS A 1 212 ? 3.854 -4.836 -0.465 1.00 89.19 212 HIS A C 1
ATOM 1672 O O . HIS A 1 212 ? 2.974 -4.435 -1.235 1.00 89.19 212 HIS A O 1
ATOM 1678 N N . ARG A 1 213 ? 4.522 -4.022 0.359 1.00 90.38 213 ARG A N 1
ATOM 1679 C CA . ARG A 1 213 ? 4.272 -2.591 0.522 1.00 90.38 213 ARG A CA 1
ATOM 1680 C C . ARG A 1 213 ? 5.579 -1.859 0.786 1.00 90.38 213 ARG A C 1
ATOM 1682 O O . ARG A 1 213 ? 6.358 -2.296 1.630 1.00 90.38 213 ARG A O 1
ATOM 1689 N N . TYR A 1 214 ? 5.774 -0.712 0.150 1.00 86.75 214 TYR A N 1
ATOM 1690 C CA . TYR A 1 214 ? 6.898 0.178 0.435 1.00 86.75 214 TYR A CA 1
ATOM 1691 C C . TYR A 1 214 ? 6.469 1.642 0.285 1.00 86.75 214 TYR A C 1
ATOM 1693 O O . TYR A 1 214 ? 5.497 1.960 -0.403 1.00 86.75 214 TYR A O 1
ATOM 1701 N N . VAL A 1 215 ? 7.151 2.530 1.009 1.00 85.56 215 VAL A N 1
ATOM 1702 C CA . VAL A 1 215 ? 6.773 3.943 1.136 1.00 85.56 215 VAL A CA 1
ATOM 1703 C C . VAL A 1 215 ? 7.962 4.812 0.777 1.00 85.56 215 VAL A C 1
ATOM 1705 O O . VAL A 1 215 ? 9.040 4.648 1.352 1.00 85.56 215 VAL A O 1
ATOM 1708 N N . LEU A 1 216 ? 7.747 5.753 -0.136 1.00 83.00 216 LEU A N 1
ATOM 1709 C CA . LEU A 1 216 ? 8.761 6.685 -0.601 1.00 83.00 216 LEU A CA 1
ATOM 1710 C C . LEU A 1 216 ? 8.360 8.121 -0.254 1.00 83.00 216 LEU A C 1
ATOM 1712 O O . LEU A 1 216 ? 7.228 8.523 -0.526 1.00 83.00 216 LEU A O 1
ATOM 1716 N N . PRO A 1 217 ? 9.257 8.916 0.356 1.00 81.44 217 PRO A N 1
ATOM 1717 C CA . PRO A 1 217 ? 9.010 10.336 0.542 1.00 81.44 217 PRO A CA 1
ATOM 1718 C C . PRO A 1 217 ? 9.120 11.077 -0.796 1.00 81.44 217 PRO A C 1
ATOM 1720 O O . PRO A 1 217 ? 10.015 10.809 -1.604 1.00 81.44 217 PRO A O 1
ATOM 1723 N N . VAL A 1 218 ? 8.242 12.055 -0.986 1.00 80.56 218 VAL A N 1
ATOM 1724 C CA . VAL A 1 218 ? 8.275 12.996 -2.106 1.00 80.56 218 VAL A CA 1
ATOM 1725 C C . VAL A 1 218 ? 8.905 14.297 -1.622 1.00 80.56 218 VAL A C 1
ATOM 1727 O O . VAL A 1 218 ? 8.437 14.908 -0.661 1.00 80.56 218 VAL A O 1
ATOM 1730 N N . VAL A 1 219 ? 9.970 14.724 -2.294 1.00 71.50 219 VAL A N 1
ATOM 1731 C CA . VAL A 1 219 ? 10.711 15.961 -2.029 1.00 71.50 219 VAL A CA 1
ATOM 1732 C C . VAL A 1 219 ? 10.705 16.784 -3.314 1.00 71.50 219 VAL A C 1
ATOM 1734 O O . VAL A 1 219 ? 11.049 16.273 -4.376 1.00 71.50 219 VAL A O 1
ATOM 1737 N N . ASP A 1 220 ? 10.251 18.037 -3.239 1.00 67.94 220 ASP A N 1
ATOM 1738 C CA . ASP A 1 220 ? 10.137 18.949 -4.392 1.00 67.94 220 ASP A CA 1
ATOM 1739 C C . ASP A 1 220 ? 9.348 18.366 -5.582 1.00 67.94 220 ASP A C 1
ATOM 1741 O O . ASP A 1 220 ? 9.687 18.557 -6.749 1.00 67.94 220 ASP A O 1
ATOM 1745 N N . GLY A 1 221 ? 8.290 17.602 -5.285 1.00 66.06 221 GLY A N 1
ATOM 1746 C CA . GLY A 1 221 ? 7.445 16.955 -6.296 1.00 66.06 221 GLY A CA 1
ATOM 1747 C C . GLY A 1 221 ? 8.082 15.742 -6.983 1.00 66.06 221 GLY A C 1
ATOM 1748 O O . GLY A 1 221 ? 7.469 15.170 -7.880 1.00 66.06 221 GLY A O 1
ATOM 1749 N N . LYS A 1 222 ? 9.281 15.323 -6.561 1.00 65.06 222 LYS A N 1
ATOM 1750 C CA . LYS A 1 222 ? 9.987 14.142 -7.071 1.00 65.06 222 LYS A CA 1
ATOM 1751 C C . LYS A 1 222 ? 10.186 13.114 -5.962 1.00 65.06 222 LYS A C 1
ATOM 1753 O O . LYS A 1 222 ? 10.269 13.456 -4.784 1.00 65.06 222 LYS A O 1
ATOM 1758 N N . LEU A 1 223 ? 10.283 11.839 -6.329 1.00 67.88 223 LEU A N 1
ATOM 1759 C CA . LEU A 1 223 ? 10.746 10.814 -5.393 1.00 67.88 223 LEU A CA 1
ATOM 1760 C C . LEU A 1 223 ? 12.162 11.181 -4.923 1.00 67.88 223 LEU A C 1
ATOM 1762 O O . LEU A 1 223 ? 12.993 11.605 -5.730 1.00 67.88 223 LEU A O 1
ATOM 1766 N N . ALA A 1 224 ? 12.425 11.076 -3.618 1.00 60.47 224 ALA A N 1
ATOM 1767 C CA . ALA A 1 224 ? 13.705 11.495 -3.049 1.00 60.47 224 ALA A CA 1
ATOM 1768 C C . ALA A 1 224 ? 14.902 10.791 -3.725 1.00 60.47 224 ALA A C 1
ATOM 1770 O O . ALA A 1 224 ? 14.915 9.572 -3.869 1.00 60.47 224 ALA A O 1
ATOM 1771 N N . SER A 1 225 ? 15.951 11.549 -4.061 1.00 55.81 225 SER A N 1
ATOM 1772 C CA . SER A 1 225 ? 17.148 11.116 -4.813 1.00 55.81 225 SER A CA 1
ATOM 1773 C C . SER A 1 225 ? 18.133 10.210 -4.053 1.00 55.81 225 SER A C 1
ATOM 1775 O O . SER A 1 225 ? 19.276 10.032 -4.471 1.00 55.81 225 SER A O 1
ATOM 1777 N N . ARG A 1 226 ? 17.723 9.636 -2.922 1.00 61.06 226 ARG A N 1
ATOM 1778 C CA . ARG A 1 226 ? 18.517 8.632 -2.196 1.00 61.06 226 ARG A CA 1
ATOM 1779 C C . ARG A 1 226 ? 18.333 7.257 -2.851 1.00 61.06 226 ARG A C 1
ATOM 1781 O O . ARG A 1 226 ? 17.360 7.090 -3.588 1.00 61.06 226 ARG A O 1
ATOM 1788 N N . PRO A 1 227 ? 19.207 6.261 -2.586 1.00 65.94 227 PRO A N 1
ATOM 1789 C CA . PRO A 1 227 ? 18.899 4.878 -2.940 1.00 65.94 227 PRO A CA 1
ATOM 1790 C C . PRO A 1 227 ? 17.523 4.539 -2.370 1.00 65.94 227 PRO A C 1
ATOM 1792 O O . PRO A 1 227 ? 17.328 4.517 -1.155 1.00 65.94 227 PRO A O 1
ATOM 1795 N N . THR A 1 228 ? 16.556 4.385 -3.265 1.00 69.75 228 THR A N 1
ATOM 1796 C CA . THR A 1 228 ? 15.143 4.197 -2.956 1.00 69.75 228 THR A CA 1
ATOM 1797 C C . THR A 1 228 ? 14.706 2.872 -3.545 1.00 69.75 228 THR A C 1
ATOM 1799 O O . THR A 1 228 ? 15.126 2.481 -4.632 1.00 69.75 228 THR A O 1
ATOM 1802 N N . ILE A 1 229 ? 13.878 2.155 -2.793 1.00 74.75 229 ILE A N 1
ATOM 1803 C CA . ILE A 1 229 ? 13.244 0.939 -3.291 1.00 74.75 229 ILE A CA 1
ATOM 1804 C C . ILE A 1 229 ? 12.162 1.380 -4.273 1.00 74.75 229 ILE A C 1
ATOM 1806 O O . ILE A 1 229 ? 11.225 2.062 -3.875 1.00 74.75 229 ILE A O 1
ATOM 1810 N N . MET A 1 230 ? 12.292 0.999 -5.536 1.00 77.50 230 MET A N 1
ATOM 1811 C CA . MET A 1 230 ? 11.299 1.268 -6.575 1.00 77.50 230 MET A CA 1
ATOM 1812 C C . MET A 1 230 ? 10.614 -0.047 -6.942 1.00 77.50 230 MET A C 1
ATOM 1814 O O . MET A 1 230 ? 11.300 -1.059 -7.101 1.00 77.50 230 MET A O 1
ATOM 1818 N N . SER A 1 231 ? 9.287 -0.061 -7.108 1.00 77.62 231 SER A N 1
ATOM 1819 C CA . SER A 1 231 ? 8.669 -1.209 -7.793 1.00 77.62 231 SER A CA 1
ATOM 1820 C C . SER A 1 231 ? 9.015 -1.177 -9.269 1.00 77.62 231 SER A C 1
ATOM 1822 O O . SER A 1 231 ? 9.382 -0.148 -9.835 1.00 77.62 231 SER A O 1
ATOM 1824 N N . HIS A 1 232 ? 8.758 -2.298 -9.929 1.00 82.69 232 HIS A N 1
ATOM 1825 C CA . HIS A 1 232 ? 8.725 -2.383 -11.382 1.00 82.69 232 HIS A CA 1
ATOM 1826 C C . HIS A 1 232 ? 7.806 -1.332 -12.022 1.00 82.69 232 HIS A C 1
ATOM 1828 O O . HIS A 1 232 ? 8.117 -0.795 -13.083 1.00 82.69 232 HIS A O 1
ATOM 1834 N N . HIS A 1 233 ? 6.698 -0.988 -11.360 1.00 82.06 233 HIS A N 1
ATOM 1835 C CA . HIS A 1 233 ? 5.848 0.108 -11.792 1.00 82.06 233 HIS A CA 1
ATOM 1836 C C . HIS A 1 233 ? 6.596 1.448 -11.699 1.00 82.06 233 HIS A C 1
ATOM 1838 O O . HIS A 1 233 ? 6.635 2.165 -12.689 1.00 82.06 233 HIS A O 1
ATOM 1844 N N . ASP A 1 234 ? 7.240 1.785 -10.591 1.00 81.19 234 ASP A N 1
ATOM 1845 C CA . ASP A 1 234 ? 7.925 3.084 -10.462 1.00 81.19 234 ASP A CA 1
ATOM 1846 C C . ASP A 1 234 ? 9.128 3.190 -11.404 1.00 81.19 234 ASP A C 1
ATOM 1848 O O . ASP A 1 234 ? 9.397 4.252 -11.959 1.00 81.19 234 ASP A O 1
ATOM 1852 N N . ILE A 1 235 ? 9.828 2.073 -11.627 1.00 86.75 235 ILE A N 1
ATOM 1853 C CA . ILE A 1 235 ? 10.893 1.971 -12.629 1.00 86.75 235 ILE A CA 1
ATOM 1854 C C . ILE A 1 235 ? 10.326 2.318 -14.008 1.00 86.75 235 ILE A C 1
ATOM 1856 O O . ILE A 1 235 ? 10.865 3.195 -14.677 1.00 86.75 235 ILE A O 1
ATOM 1860 N N . ALA A 1 236 ? 9.206 1.705 -14.405 1.00 87.31 236 ALA A N 1
ATOM 1861 C CA . ALA A 1 236 ? 8.551 2.010 -15.675 1.00 87.31 236 ALA A CA 1
ATOM 1862 C C . ALA A 1 236 ? 8.109 3.484 -15.775 1.00 87.31 236 ALA A C 1
ATOM 1864 O O . ALA A 1 236 ? 8.228 4.079 -16.838 1.00 87.31 236 ALA A O 1
ATOM 1865 N N . GLU A 1 237 ? 7.652 4.109 -14.684 1.00 84.00 237 GLU A N 1
ATOM 1866 C CA . GLU A 1 237 ? 7.292 5.538 -14.664 1.00 84.00 237 GLU A CA 1
ATOM 1867 C C . GLU A 1 237 ? 8.513 6.457 -14.815 1.00 84.00 237 GLU A C 1
ATOM 1869 O O . GLU A 1 237 ? 8.483 7.409 -15.600 1.00 84.00 237 GLU A O 1
ATOM 1874 N N . ALA A 1 238 ? 9.605 6.157 -14.109 1.00 85.44 238 ALA A N 1
ATOM 1875 C CA . ALA A 1 238 ? 10.858 6.890 -14.246 1.00 85.44 238 ALA A CA 1
ATOM 1876 C C . ALA A 1 238 ? 11.423 6.762 -15.669 1.00 85.44 238 ALA A C 1
ATOM 1878 O O . ALA A 1 238 ? 11.854 7.758 -16.248 1.00 85.44 238 ALA A O 1
ATOM 1879 N N . MET A 1 239 ? 11.349 5.564 -16.258 1.00 90.19 239 MET A N 1
ATOM 1880 C CA . MET A 1 239 ? 11.718 5.324 -17.654 1.00 90.19 239 MET A CA 1
ATOM 1881 C C . MET A 1 239 ? 10.817 6.097 -18.623 1.00 90.19 239 MET A C 1
ATOM 1883 O O . MET A 1 239 ? 11.336 6.788 -19.492 1.00 90.19 239 MET A O 1
ATOM 1887 N N . ALA A 1 240 ? 9.490 6.031 -18.466 1.00 88.12 240 ALA A N 1
ATOM 1888 C CA . ALA A 1 240 ? 8.539 6.734 -19.332 1.00 88.12 240 ALA A CA 1
ATOM 1889 C C . ALA A 1 240 ? 8.775 8.250 -19.327 1.00 88.12 240 ALA A C 1
ATOM 1891 O O . ALA A 1 240 ? 8.795 8.890 -20.379 1.00 88.12 240 ALA A O 1
ATOM 1892 N N . THR A 1 241 ? 8.997 8.812 -18.136 1.00 87.56 241 THR A N 1
ATOM 1893 C CA . THR A 1 241 ? 9.279 10.240 -17.951 1.00 87.56 241 THR A CA 1
ATOM 1894 C C . THR A 1 241 ? 10.563 10.647 -18.668 1.00 87.56 241 THR A C 1
ATOM 1896 O O . THR A 1 241 ? 10.577 11.651 -19.374 1.00 87.56 241 THR A O 1
ATOM 1899 N N . GLU A 1 242 ? 11.632 9.863 -18.516 1.00 90.62 242 GLU A N 1
ATOM 1900 C CA . GLU A 1 242 ? 12.934 10.174 -19.113 1.00 90.62 242 GLU A CA 1
ATOM 1901 C C . GLU A 1 242 ? 12.943 9.984 -20.641 1.00 90.62 242 GLU A C 1
ATOM 1903 O O . GLU A 1 242 ? 13.492 10.799 -21.392 1.00 90.62 242 GLU A O 1
ATOM 1908 N N . LEU A 1 243 ? 12.293 8.924 -21.128 1.00 90.88 243 LEU A N 1
ATOM 1909 C CA . LEU A 1 243 ? 12.238 8.592 -22.551 1.00 90.88 243 LEU A CA 1
ATOM 1910 C C . LEU A 1 243 ? 11.249 9.466 -23.333 1.00 90.88 243 LEU A C 1
ATOM 1912 O O . LEU A 1 243 ? 11.458 9.695 -24.526 1.00 90.88 243 LEU A O 1
ATOM 1916 N N . GLY A 1 244 ? 10.222 10.007 -22.672 1.00 89.56 244 GLY A N 1
ATOM 1917 C CA . GLY A 1 244 ? 9.204 10.855 -23.295 1.00 89.56 244 GLY A CA 1
ATOM 1918 C C . GLY A 1 244 ? 8.121 10.082 -24.054 1.00 89.56 244 GLY A C 1
ATOM 1919 O O . GLY A 1 244 ? 7.441 10.660 -24.899 1.00 89.56 244 GLY A O 1
ATOM 1920 N N . HIS A 1 245 ? 7.950 8.788 -23.773 1.00 85.75 245 HIS A N 1
ATOM 1921 C CA . HIS A 1 245 ? 6.875 7.957 -24.319 1.00 85.75 245 HIS A CA 1
ATOM 1922 C C . HIS A 1 245 ? 6.330 6.997 -23.249 1.00 85.75 245 HIS A C 1
ATOM 1924 O O . HIS A 1 245 ? 7.025 6.724 -22.267 1.00 85.75 245 HIS A O 1
ATOM 1930 N N . PRO A 1 246 ? 5.104 6.462 -23.409 1.00 84.50 246 PRO A N 1
ATOM 1931 C CA . PRO A 1 246 ? 4.528 5.542 -22.435 1.00 84.50 246 PRO A CA 1
ATOM 1932 C C . PRO A 1 246 ? 5.392 4.288 -22.248 1.00 84.50 246 PRO A C 1
ATOM 1934 O O . PRO A 1 246 ? 5.883 3.705 -23.217 1.00 84.50 246 PRO A O 1
ATOM 1937 N N . VAL A 1 247 ? 5.578 3.882 -20.992 1.00 85.94 247 VAL A N 1
ATOM 1938 C CA . VAL A 1 247 ? 6.193 2.610 -20.597 1.00 85.94 247 VAL A CA 1
ATOM 1939 C C . VAL A 1 247 ? 5.353 2.038 -19.464 1.00 85.94 247 VAL A C 1
ATOM 1941 O O . VAL A 1 247 ? 5.182 2.670 -18.417 1.00 85.94 247 VAL A O 1
ATOM 1944 N N . HIS A 1 248 ? 4.827 0.835 -19.674 1.00 81.69 248 HIS A N 1
ATOM 1945 C CA . HIS A 1 248 ? 3.976 0.146 -18.712 1.00 81.69 248 HIS A CA 1
ATOM 1946 C C . HIS A 1 248 ? 4.664 -1.122 -18.224 1.00 81.69 248 HIS A C 1
ATOM 1948 O O . HIS A 1 248 ? 5.307 -1.838 -18.988 1.00 81.69 248 HIS A O 1
ATOM 1954 N N . TYR A 1 249 ? 4.525 -1.389 -16.929 1.00 82.88 249 TYR A N 1
ATOM 1955 C CA . TYR A 1 249 ? 4.879 -2.682 -16.365 1.00 82.88 249 TYR A CA 1
ATOM 1956 C C . TYR A 1 249 ? 3.614 -3.517 -16.207 1.00 82.88 249 TYR A C 1
ATOM 1958 O O . TYR A 1 249 ? 2.703 -3.119 -15.474 1.00 82.88 249 TYR A O 1
ATOM 1966 N N . GLU A 1 250 ? 3.596 -4.678 -16.853 1.00 81.56 250 GLU A N 1
ATOM 1967 C CA . GLU A 1 250 ? 2.540 -5.675 -16.735 1.00 81.56 250 GLU A CA 1
ATOM 1968 C C . GLU A 1 250 ? 3.083 -6.902 -15.990 1.00 81.56 250 GLU A C 1
ATOM 1970 O O . GLU A 1 250 ? 3.989 -7.579 -16.484 1.00 81.56 250 GLU A O 1
ATOM 1975 N N . PRO A 1 251 ? 2.592 -7.188 -14.771 1.00 79.38 251 PRO A N 1
ATOM 1976 C CA . PRO A 1 251 ? 3.063 -8.339 -14.021 1.00 79.38 251 PRO A CA 1
ATOM 1977 C C . PRO A 1 251 ? 2.507 -9.637 -14.615 1.00 79.38 251 PRO A C 1
ATOM 1979 O O . PRO A 1 251 ? 1.292 -9.810 -14.707 1.00 79.38 251 PRO A O 1
ATOM 1982 N N . ILE A 1 252 ? 3.399 -10.582 -14.906 1.00 83.88 252 ILE A N 1
ATOM 1983 C CA . ILE A 1 252 ? 3.061 -11.973 -15.238 1.00 83.88 252 ILE A CA 1
ATOM 1984 C C . ILE A 1 252 ? 3.297 -12.906 -14.043 1.00 83.88 252 ILE A C 1
ATOM 1986 O O . ILE A 1 252 ? 3.993 -12.563 -13.073 1.00 83.88 252 ILE A O 1
ATOM 1990 N N . SER A 1 253 ? 2.691 -14.093 -14.082 1.00 85.00 253 SER A N 1
ATOM 1991 C CA . SER A 1 253 ? 2.936 -15.119 -13.057 1.00 85.00 253 SER A CA 1
ATOM 1992 C C . SER A 1 253 ? 4.368 -15.675 -13.151 1.00 85.00 253 SER A C 1
ATOM 1994 O O . SER A 1 253 ? 5.030 -15.537 -14.179 1.00 85.00 253 SER A O 1
ATOM 1996 N N . VAL A 1 254 ? 4.880 -16.274 -12.067 1.00 85.62 254 VAL A N 1
ATOM 1997 C CA . VAL A 1 254 ? 6.231 -16.881 -12.100 1.00 85.62 254 VAL A CA 1
ATOM 1998 C C . VAL A 1 254 ? 6.212 -18.118 -12.995 1.00 85.62 254 VAL A C 1
ATOM 2000 O O . VAL A 1 254 ? 7.166 -18.388 -13.714 1.00 85.62 254 VAL A O 1
ATOM 2003 N N . GLU A 1 255 ? 5.087 -18.822 -13.000 1.00 89.31 255 GLU A N 1
ATOM 2004 C CA . GLU A 1 255 ? 4.800 -19.980 -13.830 1.00 89.31 255 GLU A CA 1
ATOM 2005 C C . GLU A 1 255 ? 4.802 -19.606 -15.319 1.00 89.31 255 GLU A C 1
ATOM 2007 O O . GLU A 1 255 ? 5.463 -20.259 -16.123 1.00 89.31 255 GLU A O 1
ATOM 2012 N N . GLU A 1 256 ? 4.122 -18.517 -15.680 1.00 88.38 256 GLU A N 1
ATOM 2013 C CA . GLU A 1 256 ? 4.103 -17.975 -17.042 1.00 88.38 256 GLU A CA 1
ATOM 2014 C C . GLU A 1 256 ? 5.478 -17.455 -17.471 1.00 88.38 256 GLU A C 1
ATOM 2016 O O . GLU A 1 256 ? 5.921 -17.740 -18.583 1.00 88.38 256 GLU A O 1
ATOM 2021 N N . PHE A 1 257 ? 6.194 -16.759 -16.583 1.00 85.94 257 PHE A N 1
ATOM 2022 C CA . PHE A 1 257 ? 7.576 -16.348 -16.827 1.00 85.94 257 PHE A CA 1
ATOM 2023 C C . PHE A 1 257 ? 8.478 -17.557 -17.120 1.00 85.94 257 PHE A C 1
ATOM 2025 O O . PHE A 1 257 ? 9.236 -17.540 -18.093 1.00 85.94 257 PHE A O 1
ATOM 2032 N N . ALA A 1 258 ? 8.368 -18.619 -16.316 1.00 88.25 258 ALA A N 1
ATOM 2033 C CA . ALA A 1 258 ? 9.160 -19.830 -16.480 1.00 88.25 258 ALA A CA 1
ATOM 2034 C C . ALA A 1 258 ? 8.830 -20.564 -17.787 1.00 88.25 258 ALA A C 1
ATOM 2036 O O . ALA A 1 258 ? 9.739 -20.917 -18.542 1.00 88.25 258 ALA A O 1
ATOM 2037 N N . ALA A 1 259 ? 7.540 -20.736 -18.090 1.00 89.94 259 ALA A N 1
ATOM 2038 C CA . ALA A 1 259 ? 7.081 -21.349 -19.332 1.00 89.94 259 ALA A CA 1
ATOM 2039 C C . ALA A 1 259 ? 7.567 -20.565 -20.561 1.00 89.94 259 ALA A C 1
ATOM 2041 O O . ALA A 1 259 ? 8.159 -21.151 -21.466 1.00 89.94 259 ALA A O 1
ATOM 2042 N N . SER A 1 260 ? 7.413 -19.234 -20.548 1.00 85.00 260 SER A N 1
ATOM 2043 C CA . SER A 1 260 ? 7.871 -18.355 -21.631 1.00 85.00 260 SER A CA 1
ATOM 2044 C C . SER A 1 260 ? 9.386 -18.431 -21.838 1.00 85.00 260 SER A C 1
ATOM 2046 O O . SER A 1 260 ? 9.863 -18.408 -22.971 1.00 85.00 260 SER A O 1
ATOM 2048 N N . GLY A 1 261 ? 10.162 -18.530 -20.752 1.00 84.50 261 GLY A N 1
ATOM 2049 C CA . GLY A 1 261 ? 11.615 -18.681 -20.818 1.00 84.50 261 GLY A CA 1
ATOM 2050 C C . GLY A 1 261 ? 12.040 -19.978 -21.508 1.00 84.50 261 GLY A C 1
ATOM 2051 O O . GLY A 1 261 ? 12.872 -19.941 -22.415 1.00 84.50 261 GLY A O 1
ATOM 2052 N N . LEU A 1 262 ? 11.440 -21.105 -21.115 1.00 89.12 262 LEU A N 1
ATOM 2053 C CA . LEU A 1 262 ? 11.732 -22.421 -21.694 1.00 89.12 262 LEU A CA 1
ATOM 2054 C C . LEU A 1 262 ? 11.313 -22.511 -23.166 1.00 89.12 262 LEU A C 1
ATOM 2056 O O . LEU A 1 262 ? 12.090 -22.985 -23.991 1.00 89.12 262 LEU A O 1
ATOM 2060 N N . GLU A 1 263 ? 10.122 -22.015 -23.511 1.00 88.81 263 GLU A N 1
ATOM 2061 C CA . GLU A 1 263 ? 9.623 -21.995 -24.894 1.00 88.81 263 GLU A CA 1
ATOM 2062 C C . GLU A 1 263 ? 10.552 -21.201 -25.824 1.00 88.81 263 GLU A C 1
ATOM 2064 O O . GLU A 1 263 ? 10.793 -21.586 -26.967 1.00 88.81 263 GLU A O 1
ATOM 2069 N N . LYS A 1 264 ? 11.149 -20.123 -25.307 1.00 83.00 264 LYS A N 1
ATOM 2070 C CA . LYS A 1 264 ? 12.113 -19.281 -26.029 1.00 83.00 264 LYS A CA 1
ATOM 2071 C C . LYS A 1 264 ? 13.546 -19.834 -26.010 1.00 83.00 264 LYS A C 1
ATOM 2073 O O . LYS A 1 264 ? 14.467 -19.133 -26.428 1.00 83.00 264 LYS A O 1
ATOM 2078 N N . GLY A 1 265 ? 13.749 -21.065 -25.534 1.00 87.81 265 GLY A N 1
ATOM 2079 C CA . GLY A 1 265 ? 15.034 -21.768 -25.565 1.00 87.81 265 GLY A CA 1
ATOM 2080 C C . GLY A 1 265 ? 16.021 -21.369 -24.466 1.00 87.81 265 GLY A C 1
ATOM 2081 O O . GLY A 1 265 ? 17.215 -21.638 -24.604 1.00 87.81 265 GLY A O 1
ATOM 2082 N N . ALA A 1 266 ? 15.569 -20.715 -23.389 1.00 85.94 266 ALA A N 1
ATOM 2083 C CA . ALA A 1 266 ? 16.431 -20.460 -22.238 1.00 85.94 266 ALA A CA 1
ATOM 2084 C C . ALA A 1 266 ? 16.755 -21.766 -21.491 1.00 85.94 266 ALA A C 1
ATOM 2086 O O . ALA A 1 266 ? 15.924 -22.667 -21.387 1.00 85.94 266 ALA A O 1
ATOM 2087 N N . ASP A 1 267 ? 17.965 -21.842 -20.937 1.00 93.94 267 ASP A N 1
ATOM 2088 C CA . ASP A 1 267 ? 18.412 -22.981 -20.134 1.00 93.94 267 ASP A CA 1
ATOM 2089 C C . ASP A 1 267 ? 17.521 -23.198 -18.894 1.00 93.94 267 ASP A C 1
ATOM 2091 O O . ASP A 1 267 ? 17.143 -22.247 -18.202 1.00 93.94 267 ASP A O 1
ATOM 2095 N N . ALA A 1 268 ? 17.204 -24.460 -18.589 1.00 92.88 268 ALA A N 1
ATOM 2096 C CA . ALA A 1 268 ? 16.274 -24.809 -17.516 1.00 92.88 268 ALA A CA 1
ATOM 2097 C C . ALA A 1 268 ? 16.774 -24.383 -16.128 1.00 92.88 268 ALA A C 1
ATOM 2099 O O . ALA A 1 268 ? 15.981 -23.945 -15.291 1.00 92.88 268 ALA A O 1
ATOM 2100 N N . HIS A 1 269 ? 18.085 -24.464 -15.882 1.00 89.00 269 HIS A N 1
ATOM 2101 C CA . HIS A 1 269 ? 18.664 -24.008 -14.624 1.00 89.00 269 HIS A CA 1
ATOM 2102 C C . HIS A 1 269 ? 18.593 -22.478 -14.512 1.00 89.00 269 HIS A C 1
ATOM 2104 O O . HIS A 1 269 ? 18.228 -21.958 -13.455 1.00 89.00 269 HIS A O 1
ATOM 2110 N N . LEU A 1 270 ? 18.858 -21.746 -15.600 1.00 83.88 270 LEU A N 1
ATOM 2111 C CA . LEU A 1 270 ? 18.685 -20.291 -15.631 1.00 83.88 270 LEU A CA 1
ATOM 2112 C C . LEU A 1 270 ? 17.230 -19.876 -15.358 1.00 83.88 270 LEU A C 1
ATOM 2114 O O . LEU A 1 270 ? 16.991 -18.975 -14.552 1.00 83.88 270 LEU A O 1
ATOM 2118 N N . VAL A 1 271 ? 16.259 -20.540 -15.990 1.00 87.75 271 VAL A N 1
ATOM 2119 C CA . VAL A 1 271 ? 14.829 -20.270 -15.772 1.00 87.75 271 VAL A CA 1
ATOM 2120 C C . VAL A 1 271 ? 14.441 -20.509 -14.313 1.00 87.75 271 VAL A C 1
ATOM 2122 O O . VAL A 1 271 ? 13.795 -19.655 -13.700 1.00 87.75 271 VAL A O 1
ATOM 2125 N N . GLN A 1 272 ? 14.875 -21.629 -13.729 1.00 89.44 272 GLN A N 1
ATOM 2126 C CA . GLN A 1 272 ? 14.627 -21.933 -12.321 1.00 89.44 272 GLN A CA 1
ATOM 2127 C C . GLN A 1 272 ? 15.247 -20.880 -11.392 1.00 89.44 272 GLN A C 1
ATOM 2129 O O . GLN A 1 272 ? 14.598 -20.433 -10.444 1.00 89.44 272 GLN A O 1
ATOM 2134 N N . HIS A 1 273 ? 16.486 -20.463 -11.665 1.00 86.94 273 HIS A N 1
ATOM 2135 C CA . HIS A 1 273 ? 17.176 -19.446 -10.877 1.00 86.94 273 HIS A CA 1
ATOM 2136 C C . HIS A 1 273 ? 16.429 -18.107 -10.900 1.00 86.94 273 HIS A C 1
ATOM 2138 O O . HIS A 1 273 ? 16.104 -17.574 -9.841 1.00 86.94 273 HIS A O 1
ATOM 2144 N N . LEU A 1 274 ? 16.088 -17.592 -12.086 1.00 87.44 274 LEU A N 1
ATOM 2145 C CA . LEU A 1 274 ? 15.377 -16.315 -12.223 1.00 87.44 274 LEU A CA 1
ATOM 2146 C C . LEU A 1 274 ? 13.964 -16.362 -11.625 1.00 87.44 274 LEU A C 1
ATOM 2148 O O . LEU A 1 274 ? 13.510 -15.375 -11.048 1.00 87.44 274 LEU A O 1
ATOM 2152 N N . SER A 1 275 ? 13.295 -17.514 -11.697 1.00 88.00 27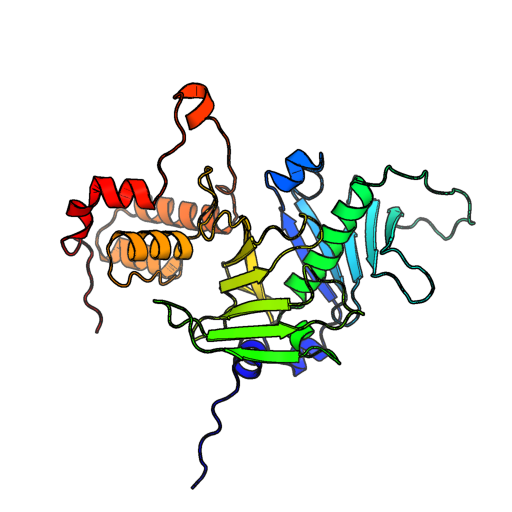5 SER A N 1
ATOM 2153 C CA . SER A 1 275 ? 11.994 -17.724 -11.051 1.00 88.00 275 SER A CA 1
ATOM 2154 C C . SER A 1 275 ? 12.095 -17.612 -9.527 1.00 88.00 275 SER A C 1
ATOM 2156 O O . SER A 1 275 ? 11.276 -16.943 -8.900 1.00 88.00 275 SER A O 1
ATOM 2158 N N . ASN A 1 276 ? 13.140 -18.190 -8.928 1.00 85.00 276 ASN A N 1
ATOM 2159 C CA . ASN A 1 276 ? 13.393 -18.065 -7.491 1.00 85.00 276 ASN A CA 1
ATOM 2160 C C . ASN A 1 276 ? 13.770 -16.632 -7.098 1.00 85.00 276 ASN A C 1
ATOM 2162 O O . ASN A 1 276 ? 13.259 -16.128 -6.105 1.00 85.00 276 ASN A O 1
ATOM 2166 N N . VAL A 1 277 ? 14.569 -15.935 -7.910 1.00 83.56 277 VAL A N 1
ATOM 2167 C CA . VAL A 1 277 ? 14.869 -14.509 -7.694 1.00 83.56 277 VAL A CA 1
ATOM 2168 C C . VAL A 1 277 ? 13.586 -13.666 -7.724 1.00 83.56 277 VAL A C 1
ATOM 2170 O O . VAL A 1 277 ? 13.398 -12.797 -6.875 1.00 83.56 277 VAL A O 1
ATOM 2173 N N . ALA A 1 278 ? 12.661 -13.940 -8.649 1.00 81.19 278 ALA A N 1
ATOM 2174 C CA . ALA A 1 278 ? 11.363 -13.264 -8.699 1.00 81.19 278 ALA A CA 1
ATOM 2175 C C . ALA A 1 278 ? 10.506 -13.537 -7.447 1.00 81.19 278 ALA A C 1
ATOM 2177 O O . ALA A 1 278 ? 9.811 -12.640 -6.962 1.00 81.19 278 ALA A O 1
ATOM 2178 N N . ILE A 1 279 ? 10.570 -14.752 -6.896 1.00 81.12 279 ILE A N 1
ATOM 2179 C CA . ILE A 1 279 ? 9.938 -15.101 -5.616 1.00 81.12 279 ILE A CA 1
ATOM 2180 C C . ILE A 1 279 ? 10.600 -14.336 -4.462 1.00 81.12 279 ILE A C 1
ATOM 2182 O O . ILE A 1 279 ? 9.897 -13.776 -3.625 1.00 81.12 279 ILE A O 1
ATOM 2186 N N . ASP A 1 280 ? 11.925 -14.235 -4.444 1.00 79.44 280 ASP A N 1
ATOM 2187 C CA . ASP A 1 280 ? 12.680 -13.515 -3.416 1.00 79.44 280 ASP A CA 1
ATOM 2188 C C . ASP A 1 280 ? 12.388 -12.007 -3.419 1.00 79.44 280 ASP A C 1
ATOM 2190 O O . ASP A 1 280 ? 12.244 -11.409 -2.349 1.00 79.44 280 ASP A O 1
ATOM 2194 N N . TYR A 1 281 ? 12.189 -11.398 -4.596 1.00 75.56 281 TYR A N 1
ATOM 2195 C CA . TYR A 1 281 ? 11.655 -10.034 -4.704 1.00 75.56 281 TYR A CA 1
ATOM 2196 C C . TYR A 1 281 ? 10.279 -9.910 -4.037 1.00 75.56 281 TYR A C 1
ATOM 2198 O O . TYR A 1 281 ? 10.069 -9.000 -3.237 1.00 75.56 281 TYR A O 1
ATOM 2206 N N . ARG A 1 282 ? 9.353 -10.844 -4.306 1.00 73.38 282 ARG A N 1
ATOM 2207 C CA . ARG A 1 282 ? 8.003 -10.848 -3.702 1.00 73.38 282 ARG A CA 1
ATOM 2208 C C . ARG A 1 282 ? 8.031 -11.087 -2.194 1.00 73.38 282 ARG A C 1
ATOM 2210 O O . ARG A 1 282 ? 7.205 -10.537 -1.472 1.00 73.38 282 ARG A O 1
ATOM 2217 N N . ASN A 1 283 ? 8.986 -11.883 -1.726 1.00 71.25 283 ASN A N 1
ATOM 2218 C CA . ASN A 1 283 ? 9.204 -12.162 -0.311 1.00 71.25 283 ASN A CA 1
ATOM 2219 C C . ASN A 1 283 ? 9.958 -11.027 0.404 1.00 71.25 283 ASN A C 1
ATOM 2221 O O . ASN A 1 283 ? 10.164 -11.100 1.615 1.00 71.25 283 ASN A O 1
ATOM 2225 N N . GLY A 1 284 ? 10.378 -9.984 -0.321 1.00 66.56 284 GLY A N 1
ATOM 2226 C CA . GLY A 1 284 ? 11.097 -8.843 0.235 1.00 66.56 284 GLY A CA 1
ATOM 2227 C C . GLY A 1 284 ? 12.525 -9.165 0.682 1.00 66.56 284 GLY A C 1
ATOM 2228 O O . GLY A 1 284 ? 13.092 -8.411 1.469 1.00 66.56 284 GLY A O 1
ATOM 2229 N N . VAL A 1 285 ? 13.121 -10.259 0.191 1.00 74.00 285 VAL A N 1
ATOM 2230 C CA . VAL A 1 285 ? 14.498 -10.674 0.529 1.00 74.00 285 VAL A CA 1
ATOM 2231 C C . VAL A 1 285 ? 15.511 -9.612 0.096 1.00 74.00 285 VAL A C 1
ATOM 2233 O O . VAL A 1 285 ? 16.487 -9.359 0.797 1.00 74.00 285 VAL A O 1
ATOM 2236 N N . PHE A 1 286 ? 15.249 -8.948 -1.032 1.00 73.31 286 PHE A N 1
ATOM 2237 C CA . PHE A 1 286 ? 16.086 -7.867 -1.563 1.00 73.31 286 PHE A CA 1
ATOM 2238 C C . PHE A 1 286 ? 15.649 -6.466 -1.111 1.00 73.31 286 PHE A C 1
ATOM 2240 O O . PHE A 1 286 ? 16.220 -5.471 -1.559 1.00 73.31 286 PHE A O 1
ATOM 2247 N N . SER A 1 287 ? 14.646 -6.358 -0.235 1.00 70.19 287 SER A N 1
ATOM 2248 C CA . SER A 1 287 ? 14.160 -5.064 0.239 1.00 70.19 287 SER A CA 1
ATOM 2249 C C . SER A 1 287 ? 15.140 -4.447 1.235 1.00 70.19 287 SER A C 1
ATOM 2251 O O . SER A 1 287 ? 15.504 -5.043 2.246 1.00 70.19 287 SER A O 1
ATOM 2253 N N . GLY A 1 288 ? 15.538 -3.205 0.980 1.00 68.56 288 GLY A N 1
ATOM 2254 C CA . GLY A 1 288 ? 16.393 -2.430 1.870 1.00 68.56 288 GLY A CA 1
ATOM 2255 C C . GLY A 1 288 ? 17.119 -1.315 1.131 1.00 68.56 288 GLY A C 1
ATOM 2256 O O . GLY A 1 288 ? 17.151 -1.270 -0.095 1.00 68.56 288 GLY A O 1
ATOM 2257 N N . THR A 1 289 ? 17.711 -0.400 1.891 1.00 74.69 289 THR A N 1
ATOM 2258 C CA . THR A 1 289 ? 18.552 0.681 1.363 1.00 74.69 289 THR A CA 1
ATOM 2259 C C . THR A 1 289 ? 19.761 0.839 2.271 1.00 74.69 289 THR A C 1
ATOM 2261 O O . THR A 1 289 ? 19.623 0.756 3.492 1.00 74.69 289 THR A O 1
ATOM 2264 N N . ASN A 1 290 ? 20.929 1.112 1.703 1.00 75.75 290 ASN A N 1
ATOM 2265 C CA . ASN A 1 290 ? 22.130 1.483 2.446 1.00 75.75 290 ASN A CA 1
ATOM 2266 C C . ASN A 1 290 ? 22.838 2.646 1.734 1.00 75.75 290 ASN A C 1
ATOM 2268 O O . ASN A 1 290 ? 22.441 3.042 0.641 1.00 75.75 290 ASN A O 1
ATOM 2272 N N . ASP A 1 291 ? 23.875 3.194 2.359 1.00 80.06 291 ASP A N 1
ATOM 2273 C CA . ASP A 1 291 ? 24.681 4.300 1.834 1.00 80.06 291 ASP A CA 1
ATOM 2274 C C . ASP A 1 291 ? 26.082 3.848 1.391 1.00 80.06 291 ASP A C 1
ATOM 2276 O O . ASP A 1 291 ? 26.997 4.660 1.283 1.00 80.06 291 ASP A O 1
ATOM 2280 N N . VAL A 1 292 ? 26.273 2.550 1.122 1.00 85.06 292 VAL A N 1
ATOM 2281 C CA . VAL A 1 292 ? 27.594 1.967 0.832 1.00 85.06 292 VAL A CA 1
ATOM 2282 C C . VAL A 1 292 ? 28.200 2.556 -0.441 1.00 85.06 292 VAL A C 1
ATOM 2284 O O . VAL A 1 292 ? 29.386 2.879 -0.451 1.00 85.06 292 VAL A O 1
ATOM 2287 N N . VAL A 1 293 ? 27.392 2.752 -1.491 1.00 84.75 293 VAL A N 1
ATOM 2288 C CA . VAL A 1 293 ? 27.852 3.367 -2.750 1.00 84.75 293 VAL A CA 1
ATOM 2289 C C . VAL A 1 293 ? 28.386 4.779 -2.508 1.00 84.75 293 VAL A C 1
ATOM 2291 O O . VAL A 1 293 ? 29.453 5.120 -3.007 1.00 84.75 293 VAL A O 1
ATOM 2294 N N . GLU A 1 294 ? 27.693 5.569 -1.688 1.00 85.75 294 GLU A N 1
ATOM 2295 C CA . GLU A 1 294 ? 28.097 6.936 -1.360 1.00 85.75 294 GLU A CA 1
ATOM 2296 C C . GLU A 1 294 ? 29.316 6.966 -0.435 1.00 85.75 294 GLU A C 1
ATOM 2298 O O . GLU A 1 294 ? 30.289 7.659 -0.723 1.00 85.75 294 GLU A O 1
ATOM 2303 N N . LYS A 1 295 ? 29.314 6.163 0.635 1.00 85.81 295 LYS A N 1
ATOM 2304 C CA . LYS A 1 295 ? 30.415 6.103 1.606 1.00 85.81 295 LYS A CA 1
ATOM 2305 C C . LYS A 1 295 ? 31.726 5.610 1.007 1.00 85.81 295 LYS A C 1
ATOM 2307 O O . LYS A 1 295 ? 32.778 6.129 1.365 1.00 85.81 295 LYS A O 1
ATOM 2312 N N . ILE A 1 296 ? 31.674 4.589 0.153 1.00 93.00 296 ILE A N 1
ATOM 2313 C CA . ILE A 1 296 ? 32.875 4.003 -0.458 1.00 93.00 296 ILE A CA 1
ATOM 2314 C C . ILE A 1 296 ? 33.252 4.760 -1.733 1.00 93.00 296 ILE A C 1
ATOM 2316 O O . ILE A 1 296 ? 34.426 5.033 -1.962 1.00 93.00 296 ILE A O 1
ATOM 2320 N N . GLY A 1 297 ? 32.267 5.090 -2.571 1.00 89.38 297 GLY A N 1
ATOM 2321 C CA . GLY A 1 297 ? 32.486 5.674 -3.894 1.00 89.38 297 GLY A CA 1
ATOM 2322 C C . GLY A 1 297 ? 32.555 7.201 -3.926 1.00 89.38 297 GLY A C 1
ATOM 2323 O O . GLY A 1 297 ? 32.854 7.756 -4.981 1.00 89.38 297 GLY A O 1
ATOM 2324 N N . GLY A 1 298 ? 32.249 7.892 -2.821 1.00 90.06 298 GLY A N 1
ATOM 2325 C CA . GLY A 1 298 ? 32.281 9.357 -2.718 1.00 90.06 298 GLY A CA 1
ATOM 2326 C C . GLY A 1 298 ? 31.206 10.084 -3.533 1.00 90.06 298 GLY A C 1
ATOM 2327 O O . GLY A 1 298 ? 31.241 11.309 -3.639 1.00 90.06 298 GLY A O 1
ATOM 2328 N N . ARG A 1 299 ? 30.261 9.350 -4.130 1.00 86.25 299 ARG A N 1
ATOM 2329 C CA . ARG A 1 299 ? 29.158 9.888 -4.936 1.00 86.25 299 ARG A CA 1
ATOM 2330 C C . ARG A 1 299 ? 27.883 9.073 -4.720 1.00 86.25 299 ARG A C 1
ATOM 2332 O O . ARG A 1 299 ? 27.982 7.862 -4.513 1.00 86.25 299 ARG A O 1
ATOM 2339 N N . PRO A 1 300 ? 26.694 9.690 -4.800 1.00 82.69 300 PRO A N 1
ATOM 2340 C CA . PRO A 1 300 ? 25.440 8.958 -4.681 1.00 82.69 300 PRO A CA 1
ATOM 2341 C C . PRO A 1 300 ? 25.301 7.902 -5.794 1.00 82.69 300 PRO A C 1
ATOM 2343 O O . PRO A 1 300 ? 25.877 8.066 -6.878 1.00 82.69 300 PRO A O 1
ATOM 2346 N N . PRO A 1 301 ? 24.542 6.816 -5.552 1.00 85.94 301 PRO A N 1
ATOM 2347 C CA . PRO A 1 301 ? 24.214 5.855 -6.599 1.00 85.94 301 PRO A CA 1
ATOM 2348 C C . PRO A 1 301 ? 23.427 6.527 -7.730 1.00 85.94 301 PRO A C 1
ATOM 2350 O O . PRO A 1 301 ? 22.665 7.466 -7.495 1.00 85.94 301 PRO A O 1
ATOM 2353 N N . LEU A 1 302 ? 23.600 6.021 -8.954 1.00 86.75 302 LEU A N 1
ATOM 2354 C CA . LEU A 1 302 ? 22.803 6.454 -10.101 1.00 86.75 302 LEU A CA 1
ATOM 2355 C C . LEU A 1 302 ? 21.329 6.114 -9.865 1.00 86.75 302 LEU A C 1
ATOM 2357 O O . LEU A 1 302 ? 20.989 4.990 -9.492 1.00 86.75 302 LEU A O 1
ATOM 2361 N N . SER A 1 303 ? 20.457 7.088 -10.108 1.00 86.19 303 SER A N 1
ATOM 2362 C CA . SER A 1 303 ? 19.016 6.849 -10.194 1.00 86.19 303 SER A CA 1
ATOM 2363 C C . SER A 1 303 ? 18.650 6.155 -11.508 1.00 86.19 303 SER A C 1
ATOM 2365 O O . SER A 1 303 ? 19.396 6.224 -12.487 1.00 86.19 303 SER A O 1
ATOM 2367 N N . VAL A 1 304 ? 17.460 5.547 -11.561 1.00 87.88 304 VAL A N 1
ATOM 2368 C CA . VAL A 1 304 ? 16.917 4.966 -12.803 1.00 87.88 304 VAL A CA 1
ATOM 2369 C C . VAL A 1 304 ? 16.840 6.016 -13.912 1.00 87.88 304 VAL A C 1
ATOM 2371 O O . VAL A 1 304 ? 17.265 5.742 -15.026 1.00 87.88 304 VAL A O 1
ATOM 2374 N N . ALA A 1 305 ? 16.369 7.229 -13.607 1.00 86.75 305 ALA A N 1
ATOM 2375 C CA . ALA A 1 305 ? 16.274 8.307 -14.592 1.00 86.75 305 ALA A CA 1
ATOM 2376 C C . ALA A 1 305 ? 17.650 8.696 -15.156 1.00 86.75 305 ALA A C 1
ATOM 2378 O O . ALA A 1 305 ? 17.812 8.779 -16.367 1.00 86.75 305 ALA A O 1
ATOM 2379 N N . GLN A 1 306 ? 18.669 8.850 -14.301 1.00 88.81 306 GLN A N 1
ATOM 2380 C CA . GLN A 1 306 ? 20.034 9.138 -14.763 1.00 88.81 306 GLN A CA 1
ATOM 2381 C C . GLN A 1 306 ? 20.591 8.008 -15.628 1.00 88.81 306 GLN A C 1
ATOM 2383 O O . GLN A 1 306 ? 21.146 8.275 -16.687 1.00 88.81 306 GLN A O 1
ATOM 2388 N N . PHE A 1 307 ? 20.394 6.753 -15.216 1.00 91.75 307 PHE A N 1
ATOM 2389 C CA . PHE A 1 307 ? 20.820 5.605 -16.010 1.00 91.75 307 PHE A CA 1
ATOM 2390 C C . PHE A 1 307 ? 20.142 5.587 -17.387 1.00 91.75 307 PHE A C 1
ATOM 2392 O O . PHE A 1 307 ? 20.808 5.392 -18.399 1.00 91.75 307 PHE A O 1
ATOM 2399 N N . VAL A 1 308 ? 18.830 5.826 -17.447 1.00 92.62 308 VAL A N 1
ATOM 2400 C CA . VAL A 1 308 ? 18.076 5.867 -18.709 1.00 92.62 308 VAL A CA 1
ATOM 2401 C C . VAL A 1 308 ? 18.529 7.035 -19.586 1.00 92.62 308 VAL A C 1
ATOM 2403 O O . VAL A 1 308 ? 18.698 6.850 -20.788 1.00 92.62 308 VAL A O 1
ATOM 2406 N N . ALA A 1 309 ? 18.781 8.209 -19.004 1.00 91.81 309 ALA A N 1
ATOM 2407 C CA . ALA A 1 309 ? 19.290 9.375 -19.722 1.00 91.81 309 ALA A CA 1
ATOM 2408 C C . ALA A 1 309 ? 20.670 9.103 -20.342 1.00 91.81 309 ALA A C 1
ATOM 2410 O O . ALA A 1 309 ? 20.891 9.381 -21.521 1.00 91.81 309 ALA A O 1
ATOM 2411 N N . GLU A 1 310 ? 21.581 8.518 -19.558 1.00 95.38 310 GLU A N 1
ATOM 2412 C CA . GLU A 1 310 ? 22.939 8.161 -19.985 1.00 95.38 310 GLU A CA 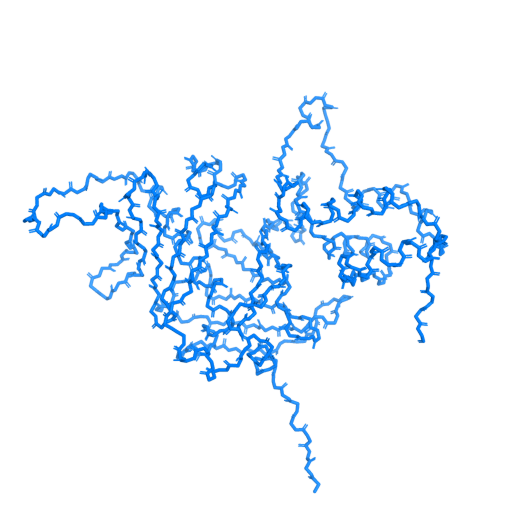1
ATOM 2413 C C . GLU A 1 310 ? 22.943 7.064 -21.064 1.00 95.38 310 GLU A C 1
ATOM 2415 O O . GLU A 1 310 ? 23.818 7.065 -21.927 1.00 95.38 310 GLU A O 1
ATOM 2420 N N . ASN A 1 311 ? 21.943 6.173 -21.064 1.00 94.19 311 ASN A N 1
ATOM 2421 C CA . ASN A 1 311 ? 21.838 5.030 -21.980 1.00 94.19 311 ASN A CA 1
ATOM 2422 C C . ASN A 1 311 ? 20.646 5.145 -22.944 1.00 94.19 311 ASN A C 1
ATOM 2424 O O . ASN A 1 311 ? 20.108 4.142 -23.408 1.00 94.19 311 ASN A O 1
ATOM 2428 N N . ARG A 1 312 ? 20.211 6.369 -23.277 1.00 92.25 312 ARG A N 1
ATOM 2429 C CA . ARG A 1 312 ? 18.990 6.607 -24.072 1.00 92.25 312 ARG A CA 1
ATOM 2430 C C . ARG A 1 312 ? 18.977 5.858 -25.410 1.00 92.25 312 ARG A C 1
ATOM 2432 O O . ARG A 1 312 ? 17.915 5.453 -25.875 1.00 92.25 312 ARG A O 1
ATOM 2439 N N . ALA A 1 313 ? 20.150 5.664 -26.015 1.00 91.00 313 ALA A N 1
ATOM 2440 C CA . ALA A 1 313 ? 20.306 4.947 -27.279 1.00 91.00 313 ALA A CA 1
ATOM 2441 C C . ALA A 1 313 ? 19.858 3.474 -27.202 1.00 91.00 313 ALA A C 1
ATOM 2443 O O . ALA A 1 313 ? 19.300 2.968 -28.174 1.00 91.00 313 ALA A O 1
ATOM 2444 N N . ASP A 1 314 ? 20.010 2.816 -26.050 1.00 88.56 314 ASP A N 1
ATOM 2445 C CA . ASP A 1 314 ? 19.632 1.407 -25.867 1.00 88.56 314 ASP A CA 1
ATOM 2446 C C . ASP A 1 314 ? 18.109 1.205 -25.883 1.00 88.56 314 ASP A C 1
ATOM 2448 O O . ASP A 1 314 ? 17.619 0.112 -26.165 1.00 88.56 314 ASP A O 1
ATOM 2452 N N . PHE A 1 315 ? 17.349 2.273 -25.630 1.00 88.56 315 PHE A N 1
ATOM 2453 C CA . PHE A 1 315 ? 15.885 2.280 -25.647 1.00 88.56 315 PHE A CA 1
ATOM 2454 C C . PHE A 1 315 ? 15.301 2.766 -26.981 1.00 88.56 315 PHE A C 1
ATOM 2456 O O . PHE A 1 315 ? 14.084 2.811 -27.137 1.00 88.56 315 PHE A O 1
ATOM 2463 N N . ALA A 1 316 ? 16.144 3.128 -27.955 1.00 85.56 316 ALA A N 1
ATOM 2464 C CA . ALA A 1 316 ? 15.697 3.666 -29.241 1.00 85.56 316 ALA A CA 1
ATOM 2465 C C . ALA A 1 316 ? 15.192 2.591 -30.219 1.00 85.56 316 ALA A C 1
ATOM 2467 O O . ALA A 1 316 ? 14.618 2.922 -31.256 1.00 85.56 316 ALA A O 1
ATOM 2468 N N . THR A 1 317 ? 15.419 1.309 -29.920 1.00 82.38 317 THR A N 1
ATOM 2469 C CA . THR A 1 317 ? 15.005 0.191 -30.774 1.00 82.38 317 THR A CA 1
ATOM 2470 C C . THR A 1 317 ? 14.276 -0.874 -29.972 1.00 82.38 317 THR A C 1
ATOM 2472 O O . THR A 1 317 ? 14.500 -1.046 -28.773 1.00 82.38 317 THR A O 1
ATOM 2475 N N . SER A 1 318 ? 13.394 -1.609 -30.645 1.00 80.06 318 SER A N 1
ATOM 2476 C CA . SER A 1 318 ? 12.780 -2.802 -30.078 1.00 80.06 318 SER A CA 1
ATOM 2477 C C . SER A 1 318 ? 13.866 -3.793 -29.667 1.00 80.06 318 SER A C 1
ATOM 2479 O O . SER A 1 318 ? 14.676 -4.220 -30.489 1.00 80.06 318 SER A O 1
ATOM 2481 N N . GLY A 1 319 ? 13.870 -4.172 -28.389 1.00 68.50 319 GLY A N 1
ATOM 2482 C CA . GLY A 1 319 ? 14.807 -5.167 -27.888 1.00 68.50 319 GLY A CA 1
ATOM 2483 C C . GLY A 1 319 ? 14.632 -6.528 -28.580 1.00 68.50 319 GLY A C 1
ATOM 2484 O O . GLY A 1 319 ? 13.577 -6.812 -29.153 1.00 68.50 319 GLY A O 1
ATOM 2485 N N . PRO A 1 320 ? 15.611 -7.439 -28.448 1.00 61.59 320 PRO A N 1
ATOM 2486 C CA . PRO A 1 320 ? 15.593 -8.759 -29.095 1.00 61.59 320 PRO A CA 1
ATOM 2487 C C . PRO A 1 320 ? 14.444 -9.670 -28.626 1.00 61.59 320 PRO A C 1
ATOM 2489 O O . PRO A 1 320 ? 14.262 -10.765 -29.146 1.00 61.59 320 PRO A O 1
ATOM 2492 N N . ARG A 1 321 ? 13.685 -9.234 -27.613 1.00 59.53 321 ARG A N 1
ATOM 2493 C CA . ARG A 1 321 ? 12.529 -9.928 -27.035 1.00 59.53 321 ARG A CA 1
ATOM 2494 C C . ARG A 1 321 ? 11.222 -9.139 -27.192 1.00 59.53 321 ARG A C 1
ATOM 2496 O O . ARG A 1 321 ? 10.277 -9.403 -26.455 1.00 59.53 321 ARG A O 1
ATOM 2503 N N . PHE A 1 322 ? 11.178 -8.158 -28.095 1.00 63.22 322 PHE A N 1
ATOM 2504 C CA . PHE A 1 322 ? 9.973 -7.381 -28.376 1.00 63.22 322 PHE A CA 1
ATOM 2505 C C . PHE A 1 322 ? 8.874 -8.278 -28.956 1.00 63.22 322 PHE A C 1
ATOM 2507 O O . PHE A 1 322 ? 9.085 -8.964 -29.954 1.00 63.22 322 PHE A O 1
ATOM 2514 N N . VAL A 1 323 ? 7.702 -8.251 -28.326 1.00 57.94 323 VAL A N 1
ATOM 2515 C CA . VAL A 1 323 ? 6.472 -8.847 -28.849 1.00 57.94 323 VAL A CA 1
ATOM 2516 C C . VAL A 1 323 ? 5.541 -7.676 -29.171 1.00 57.94 323 VAL A C 1
ATOM 2518 O O . VAL A 1 323 ? 5.265 -6.891 -28.261 1.00 57.94 323 VAL A O 1
ATOM 2521 N N . PRO A 1 324 ? 5.103 -7.497 -30.431 1.00 51.44 324 PRO A N 1
ATOM 2522 C CA . PRO A 1 324 ? 4.139 -6.456 -30.764 1.00 51.44 324 PRO A CA 1
ATOM 2523 C C . PRO A 1 324 ? 2.847 -6.674 -29.973 1.00 51.44 324 PRO A C 1
ATOM 2525 O O . PRO A 1 324 ? 2.416 -7.817 -29.810 1.00 51.44 324 PRO A O 1
ATOM 2528 N N . ALA A 1 325 ? 2.231 -5.591 -29.497 1.00 47.16 325 ALA A N 1
ATOM 2529 C CA . ALA A 1 325 ? 0.865 -5.669 -28.993 1.00 47.16 325 ALA A CA 1
ATOM 2530 C C . ALA A 1 325 ? -0.068 -6.185 -30.116 1.00 47.16 325 ALA A C 1
ATOM 2532 O O . ALA A 1 325 ? 0.178 -5.849 -31.280 1.00 47.16 325 ALA A O 1
ATOM 2533 N N . PRO A 1 326 ? -1.064 -7.029 -29.787 1.00 43.44 326 PRO A N 1
ATOM 2534 C CA . PRO A 1 326 ? -1.981 -7.618 -30.762 1.00 43.44 326 PRO A CA 1
ATOM 2535 C C . PRO A 1 326 ? -2.832 -6.591 -31.515 1.00 43.44 326 PRO A C 1
ATOM 2537 O O . PRO A 1 326 ? -3.131 -5.517 -30.941 1.00 43.44 326 PRO A O 1
#

InterPro domains:
  IPR051604 Ergot Alkaloid Biosynthesis Oxidoreductase [PTHR43162] (227-316)

Foldseek 3Di:
DDPDPDDDLLQLLQVLQQHLVVLVPDFKDKDWFADAAPVCVVLVNRPQGRTWIKMAGLVFLKMWIACGPHHQKIWIWHQADPVGPGTDTDIDGNDDDDDDDDDDDPPDDPSVGVVSNCVSLVVNPQVNPPVVCVDPPKDWDWDDDDPLAPWTKIWIADDPRRDDQDRIKIWTAHPSSHTAWIWFQGVSVVRQIKIKGFDDWDADPSGIHGPDIDMFGADPNHTDLAPGDDPPQRLQVLLCVLLVHHGGDDDDDLVVQLVVCVVVPHDNVVSVVVSVVVVCVSVCVVPYHDCCCCVVVVDGDDDSNNVCNVPVVVVPDQPPPDDDDD

pLDDT: mean 79.29, std 18.24, range [26.81, 97.69]

Sequence (326 aa):
MNDGQRTGLLDLVLETHGGRERWSRVRTVRAHLHMVGPTWTGLGQEKTFAGVDLTVDVHRQRTVFTDYTGRELRGVYTPAGSRSKTPTVSCSRSAARPASPSRRESAVRGGTRCTRCTAGYGMWNYLTNPYLLTLPGVLTEELEPAGGRDWRRLHVTFPSYLATHSTQQTFYYDERGLQRRVDYSPYVLGNLPATHHTEAHQAVSGLLFPTHRYVLPVVDGKLASRPTIMSHHDIAEAMATELGHPVHYEPISVEEFAASGLEKGADAHLVQHLSNVAIDYRNGVFSGTNDVVEKIGGRPPLSVAQFVAENRADFATSGPRFVPAP